Protein AF-A0A813E3V4-F1 (afdb_monomer)

Sequence (200 aa):
MTPGNNEEATCAEGSSSSPGDTTELVSVWEEVRRLAAASSGDAADAANAAVSRLSDKDLQEIRTLRCPPAVVRRTLEATWLVLNAGKGASVAQAPPTWLRVQKMLLDTNLVGRMRDFDASALKAEPVLAAYIVSEYFSAGEKYQRSPARSSTSYQRLLISRPSSSSTGGSPVGAAAMVRTESISSTGGSLVGAATTLRTL

Mean predicted aligned error: 16.97 Å

Foldseek 3Di:
DDDDDDDDDDPDPPPPPPPPPPPPPPDPVVVLVVCCVVCVPVNLVVVLVVLVPDDLVNLVVQLPDPPDDPLVQLVLQLLVLQLCQPVPSLVDLDGDDVVVSSVLSVDPCNSVSVNPRDVVSVVVRVVSVVSSCVPRVPDDDPPVPPVPPPPPPPPPDDDDDDDDDDDDDDDDDDDDDDDDDDDDDDDDDDDDDDDDDDDD

Organism: Polarella glacialis (NCBI:txid89957)

pLDDT: mean 73.94, std 18.49, range [38.69, 96.44]

Structure (mmCIF, N/CA/C/O backbone):
data_AF-A0A813E3V4-F1
#
_entry.id   AF-A0A813E3V4-F1
#
loop_
_atom_site.group_PDB
_atom_site.id
_atom_site.type_symbol
_atom_site.label_atom_id
_atom_site.label_alt_id
_atom_site.label_comp_id
_atom_site.label_asym_id
_atom_site.label_entity_id
_atom_site.label_seq_id
_atom_site.pdbx_PDB_ins_code
_atom_site.Cartn_x
_atom_site.Cartn_y
_atom_site.Cartn_z
_atom_site.occupancy
_atom_site.B_iso_or_equiv
_atom_site.auth_seq_id
_atom_site.auth_comp_id
_atom_site.auth_asym_id
_atom_site.auth_atom_id
_atom_site.pdbx_PDB_model_num
ATOM 1 N N . MET A 1 1 ? 22.757 -81.494 -14.386 1.00 38.69 1 MET A N 1
ATOM 2 C CA . MET A 1 1 ? 23.804 -81.432 -13.350 1.00 38.69 1 MET A CA 1
ATOM 3 C C . MET A 1 1 ? 23.734 -80.052 -12.716 1.00 38.69 1 MET A C 1
ATOM 5 O O . MET A 1 1 ? 23.885 -79.074 -13.427 1.00 38.69 1 MET A O 1
ATOM 9 N N . THR A 1 2 ? 23.309 -80.058 -11.449 1.00 52.47 2 THR A N 1
ATOM 10 C CA . THR A 1 2 ? 23.477 -79.111 -10.318 1.00 52.47 2 THR A CA 1
ATOM 11 C C . THR A 1 2 ? 24.386 -77.870 -10.496 1.00 52.47 2 THR A C 1
ATOM 13 O O . THR A 1 2 ? 25.344 -77.951 -11.255 1.00 52.47 2 THR A O 1
ATOM 16 N N . PRO A 1 3 ? 24.328 -76.872 -9.586 1.00 65.69 3 PRO A N 1
ATOM 17 C CA . PRO A 1 3 ? 23.231 -75.946 -9.251 1.00 65.69 3 PRO A CA 1
ATOM 18 C C . PRO A 1 3 ? 23.793 -74.506 -9.001 1.00 65.69 3 PRO A C 1
ATOM 20 O O . PRO A 1 3 ? 24.976 -74.263 -9.201 1.00 65.69 3 PRO A O 1
ATOM 23 N N . GLY A 1 4 ? 22.983 -73.585 -8.464 1.00 49.97 4 GLY A N 1
ATOM 24 C CA . GLY A 1 4 ? 23.475 -72.584 -7.499 1.00 49.97 4 GLY A CA 1
ATOM 25 C C . GLY A 1 4 ? 23.821 -71.183 -8.017 1.00 49.97 4 GLY A C 1
ATOM 26 O O . GLY A 1 4 ? 24.709 -71.019 -8.847 1.00 49.97 4 GLY A O 1
ATOM 27 N N . ASN A 1 5 ? 23.106 -70.185 -7.482 1.00 54.41 5 ASN A N 1
ATOM 28 C CA . ASN A 1 5 ? 23.621 -68.958 -6.842 1.00 54.41 5 ASN A CA 1
ATOM 29 C C . ASN A 1 5 ? 22.409 -68.036 -6.565 1.00 54.41 5 ASN A C 1
ATOM 31 O O . ASN A 1 5 ? 21.787 -67.543 -7.501 1.00 54.41 5 ASN A O 1
ATOM 35 N N . ASN A 1 6 ? 21.860 -68.062 -5.344 1.00 57.22 6 ASN A N 1
ATOM 36 C CA . ASN A 1 6 ? 22.184 -67.184 -4.198 1.00 57.22 6 ASN A CA 1
ATOM 37 C C . ASN A 1 6 ? 21.728 -65.741 -4.498 1.00 57.22 6 ASN A C 1
ATOM 39 O O . ASN A 1 6 ? 22.348 -65.052 -5.296 1.00 57.22 6 ASN A O 1
ATOM 43 N N . GLU A 1 7 ? 20.520 -65.334 -4.100 1.00 63.22 7 GLU A N 1
ATOM 44 C CA . GLU A 1 7 ? 20.178 -64.833 -2.753 1.00 63.22 7 GLU A CA 1
ATOM 45 C C . GLU A 1 7 ? 21.050 -63.647 -2.315 1.00 63.22 7 GLU A C 1
ATOM 47 O O . GLU A 1 7 ? 22.002 -63.816 -1.564 1.00 63.22 7 GLU A O 1
ATOM 52 N N . GLU A 1 8 ? 20.672 -62.433 -2.725 1.00 58.28 8 GLU A N 1
ATOM 53 C CA . GLU A 1 8 ? 20.919 -61.238 -1.911 1.00 58.28 8 GLU A CA 1
ATOM 54 C C . GLU A 1 8 ? 19.746 -60.261 -2.074 1.00 58.28 8 GLU A C 1
ATOM 56 O O . GLU A 1 8 ? 19.707 -59.391 -2.941 1.00 58.28 8 GLU A O 1
ATOM 61 N N . ALA A 1 9 ? 18.714 -60.484 -1.260 1.00 52.00 9 ALA A N 1
ATOM 62 C CA . ALA A 1 9 ? 17.635 -59.534 -1.053 1.00 52.00 9 ALA A CA 1
ATOM 63 C C . ALA A 1 9 ? 18.121 -58.486 -0.045 1.00 52.00 9 ALA A C 1
ATOM 65 O O . ALA A 1 9 ? 18.096 -58.711 1.164 1.00 52.00 9 ALA A O 1
ATOM 66 N N . THR A 1 10 ? 18.580 -57.335 -0.534 1.00 58.09 10 THR A N 1
ATOM 67 C CA . THR A 1 10 ? 18.785 -56.162 0.316 1.00 58.09 10 THR A CA 1
ATOM 68 C C . THR A 1 10 ? 17.415 -55.628 0.724 1.00 58.09 10 THR A C 1
ATOM 70 O O . THR A 1 10 ? 16.677 -55.065 -0.085 1.00 58.09 10 THR A O 1
ATOM 73 N N . CYS A 1 11 ? 17.068 -55.825 1.992 1.00 44.56 11 CYS A N 1
ATOM 74 C CA . CYS A 1 11 ? 15.969 -55.142 2.655 1.00 44.56 11 CYS A CA 1
ATOM 75 C C . CYS A 1 11 ? 16.228 -53.631 2.600 1.00 44.56 11 CYS A C 1
ATOM 77 O O . CYS A 1 11 ? 17.010 -53.103 3.387 1.00 44.56 11 CYS A O 1
ATOM 79 N N . ALA A 1 12 ? 15.590 -52.933 1.663 1.00 57.75 12 ALA A N 1
ATOM 80 C CA . ALA A 1 12 ? 15.476 -51.488 1.740 1.00 57.75 12 ALA A CA 1
ATOM 81 C C . ALA A 1 12 ? 14.588 -51.164 2.948 1.00 57.75 12 ALA A C 1
ATOM 83 O O . ALA A 1 12 ? 13.389 -51.453 2.945 1.00 57.75 12 ALA A O 1
ATOM 84 N N . GLU A 1 13 ? 15.201 -50.612 3.995 1.00 50.12 13 GLU A N 1
ATOM 85 C CA . GLU A 1 13 ? 14.517 -49.966 5.109 1.00 50.12 13 GLU A CA 1
ATOM 86 C C . GLU A 1 13 ? 13.545 -48.922 4.552 1.00 50.12 13 GLU A C 1
ATOM 88 O O . GLU A 1 13 ? 13.917 -47.822 4.142 1.00 50.12 13 GLU A O 1
ATOM 93 N N . GLY A 1 14 ? 12.266 -49.288 4.525 1.00 49.16 14 GLY A N 1
ATOM 94 C CA . GLY A 1 14 ? 11.184 -48.331 4.445 1.00 49.16 14 GLY A CA 1
ATOM 95 C C . GLY A 1 14 ? 11.204 -47.514 5.725 1.00 49.16 14 GLY A C 1
ATOM 96 O O . GLY A 1 14 ? 10.637 -47.933 6.734 1.00 49.16 14 GLY A O 1
ATOM 97 N N . SER A 1 15 ? 11.866 -46.359 5.679 1.00 52.41 15 SER A N 1
ATOM 98 C CA . SER A 1 15 ? 11.665 -45.275 6.634 1.00 52.41 15 SER A CA 1
ATOM 99 C C . SER A 1 15 ? 10.182 -44.934 6.639 1.00 52.41 15 SER A C 1
ATOM 101 O O . SER A 1 15 ? 9.689 -44.179 5.804 1.00 52.41 15 SER A O 1
ATOM 103 N N . SER A 1 16 ? 9.465 -45.560 7.566 1.00 49.28 16 SER A N 1
ATOM 104 C CA . SER A 1 16 ? 8.100 -45.235 7.937 1.00 49.28 16 SER A CA 1
ATOM 105 C C . SER A 1 16 ? 8.139 -43.858 8.590 1.00 49.28 16 SER A C 1
ATOM 107 O O . SER A 1 16 ? 8.278 -43.716 9.806 1.00 49.28 16 SER A O 1
ATOM 109 N N . SER A 1 17 ? 8.113 -42.821 7.756 1.00 57.12 17 SER A N 1
ATOM 110 C CA . SER A 1 17 ? 7.820 -41.456 8.162 1.00 57.12 17 SER A CA 1
ATOM 111 C C . SER A 1 17 ? 6.381 -41.440 8.658 1.00 57.12 17 SER A C 1
ATOM 113 O O . SER A 1 17 ? 5.428 -41.256 7.907 1.00 57.12 17 SER A O 1
ATOM 115 N N . SER A 1 18 ? 6.246 -41.706 9.955 1.00 49.41 18 SER A N 1
ATOM 116 C CA . SER A 1 18 ? 5.027 -41.490 10.717 1.00 49.41 18 SER A CA 1
ATOM 117 C C . SER A 1 18 ? 4.513 -40.082 10.392 1.00 49.41 18 SER A C 1
ATOM 119 O O . SER A 1 18 ? 5.261 -39.123 10.619 1.00 49.41 18 SER A O 1
ATOM 121 N N . PRO A 1 19 ? 3.300 -39.920 9.831 1.00 58.44 19 PRO A N 1
ATOM 122 C CA . PRO A 1 19 ? 2.693 -38.615 9.632 1.00 58.44 19 PRO A CA 1
ATOM 123 C C . PRO A 1 19 ? 2.289 -38.096 11.011 1.00 58.44 19 PRO A C 1
ATOM 125 O O . PRO A 1 19 ? 1.142 -38.193 11.439 1.00 58.44 19 PRO A O 1
ATOM 128 N N . GLY A 1 20 ? 3.281 -37.605 11.753 1.00 51.69 20 GLY A N 1
ATOM 129 C CA . GLY A 1 20 ? 3.044 -36.710 12.861 1.00 51.69 20 GLY A CA 1
ATOM 130 C C . GLY A 1 20 ? 2.307 -35.521 12.277 1.00 51.69 20 GLY A C 1
ATOM 131 O O . GLY A 1 20 ? 2.857 -34.798 11.452 1.00 51.69 20 GLY A O 1
ATOM 132 N N . ASP A 1 21 ? 1.053 -35.369 12.681 1.00 49.78 21 ASP A N 1
ATOM 133 C CA . ASP A 1 21 ? 0.182 -34.233 12.401 1.00 49.78 21 ASP A CA 1
ATOM 134 C C . ASP A 1 21 ? 0.720 -32.999 13.153 1.00 49.78 21 ASP A C 1
ATOM 136 O O . ASP A 1 21 ? 0.071 -32.387 13.998 1.00 49.78 21 ASP A O 1
ATOM 140 N N . THR A 1 22 ? 1.995 -32.670 12.933 1.00 50.38 22 THR A N 1
ATOM 141 C CA . THR A 1 22 ? 2.502 -31.332 13.159 1.00 50.38 22 THR A CA 1
ATOM 142 C C . THR A 1 22 ? 1.820 -30.504 12.100 1.00 50.38 22 THR A C 1
ATOM 144 O O . THR A 1 22 ? 2.254 -30.474 10.950 1.00 50.38 22 THR A O 1
ATOM 147 N N . THR A 1 23 ? 0.729 -29.852 12.490 1.00 55.25 23 THR A N 1
ATOM 148 C CA . THR A 1 23 ? 0.257 -28.649 11.823 1.00 55.25 23 THR A CA 1
ATOM 149 C C . THR A 1 23 ? 1.436 -27.686 11.818 1.00 55.25 23 THR A C 1
ATOM 151 O O . THR A 1 23 ? 1.623 -26.917 12.766 1.00 55.25 23 THR A O 1
ATOM 154 N N . GLU A 1 24 ? 2.303 -27.803 10.810 1.00 66.19 24 GLU A N 1
ATOM 155 C CA . GLU A 1 24 ? 3.322 -26.816 10.527 1.00 66.19 24 GLU A CA 1
ATOM 156 C C . GLU A 1 24 ? 2.556 -25.511 10.465 1.00 66.19 24 GLU A C 1
ATOM 158 O O . GLU A 1 24 ? 1.638 -25.335 9.659 1.00 66.19 24 GLU A O 1
ATOM 163 N N . LEU A 1 25 ? 2.857 -24.629 11.412 1.00 61.88 25 LEU A N 1
ATOM 164 C CA . LEU A 1 25 ? 2.341 -23.278 11.410 1.00 61.88 25 LEU A CA 1
ATOM 165 C C . LEU A 1 25 ? 3.038 -22.575 10.252 1.00 61.88 25 LEU A C 1
ATOM 167 O O . LEU A 1 25 ? 3.983 -21.814 10.446 1.00 61.88 25 LEU A O 1
ATOM 171 N N . VAL A 1 26 ? 2.596 -22.892 9.036 1.00 53.69 26 VAL A N 1
ATOM 172 C CA . VAL A 1 26 ? 3.051 -22.255 7.819 1.00 53.69 26 VAL A CA 1
ATOM 173 C C . VAL A 1 26 ? 2.653 -20.801 7.969 1.00 53.69 26 VAL A C 1
ATOM 175 O O . VAL A 1 26 ? 1.472 -20.442 8.003 1.00 53.69 26 VAL A O 1
ATOM 178 N N . SER A 1 27 ? 3.661 -19.951 8.124 1.00 71.25 27 SER A N 1
ATOM 179 C CA . SER A 1 27 ? 3.452 -18.519 8.108 1.00 71.25 27 SER A CA 1
ATOM 180 C C . SER A 1 27 ? 2.841 -18.180 6.755 1.00 71.25 27 SER A C 1
ATOM 182 O O . SER A 1 27 ? 3.480 -18.357 5.720 1.00 71.25 27 SER A O 1
ATOM 184 N N . VAL A 1 28 ? 1.602 -17.679 6.757 1.00 72.12 28 VAL A N 1
ATOM 185 C CA . VAL A 1 28 ? 0.879 -17.252 5.544 1.00 72.12 28 VAL A CA 1
ATOM 186 C C . VAL A 1 28 ? 1.771 -16.378 4.651 1.00 72.12 28 VAL A C 1
ATOM 188 O O . VAL A 1 28 ? 1.696 -16.441 3.431 1.00 72.12 28 VAL A O 1
ATOM 191 N N . TRP A 1 29 ? 2.674 -15.603 5.254 1.00 66.50 29 TRP A N 1
ATOM 192 C CA . TRP A 1 29 ? 3.632 -14.758 4.548 1.00 66.50 29 TRP A CA 1
ATOM 193 C C . TRP A 1 29 ? 4.762 -15.508 3.843 1.00 66.50 29 TRP A C 1
ATOM 195 O O . TRP A 1 29 ? 5.191 -15.072 2.776 1.00 66.50 29 TRP A O 1
ATOM 205 N N . GLU A 1 30 ? 5.261 -16.605 4.409 1.00 74.50 30 GLU A N 1
ATOM 206 C CA . GLU A 1 30 ? 6.248 -17.452 3.730 1.00 74.50 30 GLU A CA 1
ATOM 207 C C . GLU A 1 30 ? 5.615 -18.172 2.555 1.00 74.50 30 GLU A C 1
ATOM 209 O O . GLU A 1 30 ? 6.206 -18.207 1.479 1.00 74.50 30 GLU A O 1
ATOM 214 N N . GLU A 1 31 ? 4.381 -18.637 2.727 1.00 72.50 31 GLU A N 1
ATOM 215 C CA . GLU A 1 31 ? 3.628 -19.266 1.654 1.00 72.50 31 GLU A CA 1
ATOM 216 C C . GLU A 1 31 ? 3.334 -18.278 0.521 1.00 72.50 31 GLU A C 1
ATOM 218 O O . GLU A 1 31 ? 3.620 -18.562 -0.637 1.00 72.50 31 GLU A O 1
ATOM 223 N N . VAL A 1 32 ? 2.879 -17.062 0.837 1.00 71.69 32 VAL A N 1
ATOM 224 C CA . VAL A 1 32 ? 2.685 -16.001 -0.167 1.00 71.69 32 VAL A CA 1
ATOM 225 C C . VAL A 1 32 ? 3.998 -15.656 -0.875 1.00 71.69 32 VAL A C 1
ATOM 227 O O . VAL A 1 32 ? 4.010 -15.500 -2.095 1.00 71.69 32 VAL A O 1
ATOM 230 N N . ARG A 1 33 ? 5.121 -15.572 -0.148 1.00 71.44 33 ARG A N 1
ATOM 231 C CA . ARG A 1 33 ? 6.441 -15.319 -0.750 1.00 71.44 33 ARG A CA 1
ATOM 232 C C . ARG A 1 33 ? 6.871 -16.467 -1.664 1.00 71.44 33 ARG A C 1
ATOM 234 O O . ARG A 1 33 ? 7.388 -16.211 -2.749 1.00 71.44 33 ARG A O 1
ATOM 241 N N . ARG A 1 34 ? 6.652 -17.713 -1.244 1.00 78.88 34 ARG A N 1
ATOM 242 C CA . ARG A 1 34 ? 6.957 -18.925 -2.012 1.00 78.88 34 ARG A CA 1
ATOM 243 C C . ARG A 1 34 ? 6.131 -18.981 -3.294 1.00 78.88 34 ARG A C 1
ATOM 245 O O . ARG A 1 34 ? 6.691 -19.203 -4.364 1.00 78.88 34 ARG A O 1
ATOM 252 N N . LEU A 1 35 ? 4.830 -18.703 -3.199 1.00 73.25 35 LEU A N 1
ATOM 253 C CA . LEU A 1 35 ? 3.930 -18.612 -4.347 1.00 73.25 35 LEU A CA 1
ATOM 254 C C . LEU A 1 35 ? 4.358 -17.490 -5.299 1.00 73.25 35 LEU A C 1
ATOM 256 O O . LEU A 1 35 ? 4.428 -17.714 -6.503 1.00 73.25 35 LEU A O 1
ATOM 260 N N . ALA A 1 36 ? 4.724 -16.317 -4.782 1.00 70.25 36 ALA A N 1
ATOM 261 C CA . ALA A 1 36 ? 5.213 -15.213 -5.606 1.00 70.25 36 ALA A CA 1
ATOM 262 C C . ALA A 1 36 ? 6.532 -15.551 -6.328 1.00 70.25 36 ALA A C 1
ATOM 264 O O . ALA A 1 36 ? 6.692 -15.221 -7.501 1.00 70.25 36 ALA A O 1
ATOM 265 N N . ALA A 1 37 ? 7.460 -16.241 -5.655 1.00 76.62 37 ALA A N 1
ATOM 266 C CA . ALA A 1 37 ? 8.734 -16.658 -6.241 1.00 76.62 37 ALA A CA 1
ATOM 267 C C . ALA A 1 37 ? 8.560 -17.729 -7.331 1.00 76.62 37 ALA A C 1
ATOM 269 O O . ALA A 1 37 ? 9.244 -17.674 -8.349 1.00 76.62 37 ALA A O 1
ATOM 270 N N . ALA A 1 38 ? 7.629 -18.669 -7.142 1.00 75.50 38 ALA A N 1
ATOM 271 C CA . ALA A 1 38 ? 7.338 -19.728 -8.109 1.00 75.50 38 ALA A CA 1
ATOM 272 C C . ALA A 1 38 ? 6.559 -19.239 -9.344 1.00 75.50 38 ALA A C 1
ATOM 274 O O . ALA A 1 38 ? 6.595 -19.887 -10.385 1.00 75.50 38 ALA A O 1
ATOM 275 N N . SER A 1 39 ? 5.873 -18.098 -9.237 1.00 63.31 39 SER A N 1
ATOM 276 C CA . SER A 1 39 ? 4.871 -17.650 -10.213 1.00 63.31 39 SER A CA 1
ATOM 277 C C . SER A 1 39 ? 5.259 -16.320 -10.858 1.00 63.31 39 SER A C 1
ATOM 279 O O . SER A 1 39 ? 4.436 -15.418 -10.964 1.00 63.31 39 SER A O 1
ATOM 281 N N . SER A 1 40 ? 6.524 -16.150 -11.253 1.00 64.69 40 SER A N 1
ATOM 282 C CA . SER A 1 40 ? 7.089 -14.838 -11.618 1.00 64.69 40 SER A CA 1
ATOM 283 C C . SER A 1 40 ? 6.357 -14.097 -12.758 1.00 64.69 40 SER A C 1
ATOM 285 O O . SER A 1 40 ? 6.562 -12.896 -12.908 1.00 64.69 40 SER A O 1
ATOM 287 N N . GLY A 1 41 ? 5.498 -14.780 -13.528 1.00 67.31 41 GLY A N 1
ATOM 288 C CA . GLY A 1 41 ? 4.517 -14.170 -14.439 1.00 67.31 41 GLY A CA 1
ATOM 289 C C . GLY A 1 41 ? 3.112 -14.035 -13.832 1.00 67.31 41 GLY A C 1
ATOM 290 O O . GLY A 1 41 ? 2.552 -12.943 -13.817 1.00 67.31 41 GLY A O 1
ATOM 291 N N . ASP A 1 42 ? 2.569 -15.108 -13.250 1.00 77.19 42 ASP A N 1
ATOM 292 C CA . ASP A 1 42 ? 1.165 -15.153 -12.805 1.00 77.19 42 ASP A CA 1
ATOM 293 C C . ASP A 1 42 ? 0.879 -14.350 -11.526 1.00 77.19 42 ASP A C 1
ATOM 295 O O . ASP A 1 42 ? -0.265 -13.978 -11.265 1.00 77.19 42 ASP A O 1
ATOM 299 N N . ALA A 1 43 ? 1.888 -14.065 -10.697 1.00 78.69 43 ALA A N 1
ATOM 300 C CA . ALA A 1 43 ? 1.683 -13.376 -9.422 1.00 78.69 43 ALA A CA 1
ATOM 301 C C . ALA A 1 43 ? 1.189 -11.931 -9.608 1.00 78.69 43 ALA A C 1
ATOM 303 O O . ALA A 1 43 ? 0.328 -11.468 -8.854 1.00 78.69 43 ALA A O 1
ATOM 304 N N . ALA A 1 44 ? 1.710 -11.225 -10.617 1.00 81.00 44 ALA A N 1
ATOM 305 C CA . ALA A 1 44 ? 1.283 -9.865 -10.934 1.00 81.00 44 ALA A CA 1
ATOM 306 C C . ALA A 1 44 ? -0.156 -9.849 -11.470 1.00 81.00 44 ALA A C 1
ATOM 308 O O . ALA A 1 44 ? -0.973 -9.039 -11.028 1.00 81.00 44 ALA A O 1
ATOM 309 N N . ASP A 1 45 ? -0.495 -10.794 -12.347 1.00 84.56 45 ASP A N 1
ATOM 310 C CA . ASP A 1 45 ? -1.843 -10.928 -12.901 1.00 84.56 45 ASP A CA 1
ATOM 311 C C . ASP A 1 45 ? -2.862 -11.337 -11.832 1.00 84.56 45 ASP A C 1
ATOM 313 O O . ASP A 1 45 ? -3.952 -10.766 -11.758 1.00 84.56 45 ASP A O 1
ATOM 317 N N . ALA A 1 46 ? -2.494 -12.248 -10.928 1.00 85.25 46 ALA A N 1
ATOM 318 C CA . ALA A 1 46 ? -3.322 -12.632 -9.790 1.00 85.25 46 ALA A CA 1
ATOM 319 C C . ALA A 1 46 ? -3.557 -11.459 -8.826 1.00 85.25 46 ALA A C 1
ATOM 321 O O . ALA A 1 46 ? -4.683 -11.261 -8.355 1.00 85.25 46 ALA A O 1
ATOM 322 N N . ALA A 1 47 ? -2.526 -10.650 -8.556 1.00 85.00 47 ALA A N 1
ATOM 323 C CA . ALA A 1 47 ? -2.657 -9.437 -7.755 1.00 85.00 47 ALA A CA 1
ATOM 324 C C . ALA A 1 47 ? -3.576 -8.413 -8.442 1.00 85.00 47 ALA A C 1
ATOM 326 O O . ALA A 1 47 ? -4.496 -7.896 -7.808 1.00 85.00 47 ALA A O 1
ATOM 327 N N . ASN A 1 48 ? -3.407 -8.189 -9.747 1.00 87.06 48 ASN A N 1
ATOM 328 C CA . ASN A 1 48 ? -4.270 -7.310 -10.538 1.00 87.06 48 ASN A CA 1
ATOM 329 C C . ASN A 1 48 ? -5.728 -7.786 -10.555 1.00 87.06 48 ASN A C 1
ATOM 331 O O . ASN A 1 48 ? -6.648 -6.976 -10.403 1.00 87.06 48 ASN A O 1
ATOM 335 N N . ALA A 1 49 ? -5.960 -9.094 -10.678 1.00 89.88 49 ALA A N 1
ATOM 336 C CA . ALA A 1 49 ? -7.289 -9.688 -10.598 1.00 89.88 49 ALA A CA 1
ATOM 337 C C . ALA A 1 49 ? -7.896 -9.546 -9.192 1.00 89.88 49 ALA A C 1
ATOM 339 O O . ALA A 1 49 ? -9.085 -9.264 -9.053 1.00 89.88 49 ALA A O 1
ATOM 340 N N . ALA A 1 50 ? -7.099 -9.700 -8.131 1.00 90.38 50 ALA A N 1
ATOM 341 C CA . ALA A 1 50 ? -7.543 -9.462 -6.759 1.00 90.38 50 ALA A CA 1
ATOM 342 C C . ALA A 1 50 ? -7.937 -7.997 -6.528 1.00 90.38 50 ALA A C 1
ATOM 344 O O . ALA A 1 50 ? -9.025 -7.745 -6.017 1.00 90.38 50 ALA A O 1
ATOM 345 N N . VAL A 1 51 ? -7.114 -7.047 -6.974 1.00 92.81 51 VAL A N 1
ATOM 346 C CA . VAL A 1 51 ? -7.404 -5.608 -6.882 1.00 92.81 51 VAL A CA 1
ATOM 347 C C . VAL A 1 51 ? -8.642 -5.239 -7.702 1.00 92.81 51 VAL A C 1
ATOM 349 O O . VAL A 1 51 ? -9.468 -4.461 -7.240 1.00 92.81 51 VAL A O 1
ATOM 352 N N . SER A 1 52 ? -8.833 -5.849 -8.875 1.00 92.12 52 SER A N 1
ATOM 353 C CA . SER A 1 52 ? -10.004 -5.600 -9.732 1.00 92.12 52 SER A CA 1
ATOM 354 C C . SER A 1 52 ? -11.321 -6.131 -9.155 1.00 92.12 52 SER A C 1
ATOM 356 O O . SER A 1 52 ? -12.387 -5.727 -9.609 1.00 92.12 52 SER A O 1
ATOM 358 N N . ARG A 1 53 ? -11.266 -7.032 -8.166 1.00 94.12 53 ARG A N 1
ATOM 359 C CA . ARG A 1 53 ? -12.451 -7.525 -7.445 1.00 94.12 53 ARG A CA 1
ATOM 360 C C . ARG A 1 53 ? -12.880 -6.609 -6.300 1.00 94.12 53 ARG A C 1
ATOM 362 O O . ARG A 1 53 ? -13.961 -6.821 -5.762 1.00 94.12 53 ARG A O 1
ATOM 369 N N . LEU A 1 54 ? -12.063 -5.623 -5.924 1.00 93.81 54 LEU A N 1
ATOM 370 C CA . LEU A 1 54 ? -12.430 -4.654 -4.897 1.00 93.81 54 LEU A CA 1
ATOM 371 C C . LEU A 1 54 ? -13.524 -3.736 -5.434 1.00 93.81 54 LEU A C 1
ATOM 373 O O . LEU A 1 54 ? -13.316 -3.010 -6.406 1.00 93.81 54 LEU A O 1
ATOM 377 N N . SER A 1 55 ? -14.683 -3.763 -4.787 1.00 94.12 55 SER A N 1
ATOM 378 C CA . SER A 1 55 ? -15.779 -2.855 -5.100 1.00 94.12 55 SER A CA 1
ATOM 379 C C . SER A 1 55 ? -15.705 -1.586 -4.250 1.00 94.12 55 SER A C 1
ATOM 381 O O . SER A 1 55 ? -15.172 -1.583 -3.136 1.00 94.12 55 SER A O 1
ATOM 383 N N . ASP A 1 56 ? -16.325 -0.505 -4.727 1.00 92.56 56 ASP A N 1
ATOM 384 C CA . ASP A 1 56 ? -16.472 0.727 -3.941 1.00 92.56 56 ASP A CA 1
ATOM 385 C C . ASP A 1 56 ? -17.184 0.472 -2.607 1.00 92.56 56 ASP A C 1
ATOM 387 O O . ASP A 1 56 ? -16.902 1.127 -1.603 1.00 92.56 56 ASP A O 1
ATOM 391 N N . LYS A 1 57 ? -18.090 -0.513 -2.572 1.00 95.19 57 LYS A N 1
ATOM 392 C CA . LYS A 1 57 ? -18.798 -0.917 -1.357 1.00 95.19 57 LYS A CA 1
ATOM 393 C C . LYS A 1 57 ? -17.835 -1.477 -0.306 1.00 95.19 57 LYS A C 1
ATOM 395 O O . LYS A 1 57 ? -17.953 -1.100 0.858 1.00 95.19 57 LYS A O 1
ATOM 400 N N . ASP A 1 58 ? -16.871 -2.301 -0.712 1.00 94.88 58 ASP A N 1
ATOM 401 C CA . ASP A 1 58 ? -15.875 -2.880 0.200 1.00 94.88 58 ASP A CA 1
ATOM 402 C C . ASP A 1 58 ? -14.986 -1.779 0.797 1.00 94.88 58 ASP A C 1
ATOM 404 O O . ASP A 1 58 ? -14.737 -1.735 2.004 1.00 94.88 58 ASP A O 1
ATOM 408 N N . LEU A 1 59 ? -14.565 -0.820 -0.037 1.00 94.69 59 LEU A N 1
ATOM 409 C CA . LEU A 1 59 ? -13.788 0.340 0.410 1.00 94.69 59 LEU A CA 1
ATOM 410 C C . LEU A 1 59 ? -14.588 1.224 1.381 1.00 94.69 59 LEU A C 1
ATOM 412 O O . LEU A 1 59 ? -14.038 1.716 2.374 1.00 94.69 59 LEU A O 1
ATOM 416 N N . GLN A 1 60 ? -15.891 1.399 1.139 1.00 94.44 60 GLN A N 1
ATOM 417 C CA . GLN A 1 60 ? -16.782 2.113 2.055 1.00 94.44 60 GLN A CA 1
ATOM 418 C C . GLN A 1 60 ? -16.930 1.389 3.394 1.00 94.44 60 GLN A C 1
ATOM 420 O O . GLN A 1 60 ? -16.846 2.040 4.436 1.00 94.44 60 GLN A O 1
ATOM 425 N N . GLU A 1 61 ? -17.095 0.066 3.396 1.00 95.56 61 GLU A N 1
ATOM 426 C CA . GLU A 1 61 ? -17.198 -0.723 4.626 1.00 95.56 61 GLU A CA 1
ATOM 427 C C . GLU A 1 61 ? -15.950 -0.543 5.498 1.00 95.56 61 GLU A C 1
ATOM 429 O O . GLU A 1 61 ? -16.052 -0.127 6.657 1.00 95.56 61 GLU A O 1
ATOM 434 N N . ILE A 1 62 ? -14.761 -0.711 4.915 1.00 94.88 62 ILE A N 1
ATOM 435 C CA . ILE A 1 62 ? -13.479 -0.524 5.610 1.00 94.88 62 ILE A CA 1
ATOM 436 C C . ILE A 1 62 ? -13.356 0.897 6.178 1.00 94.88 62 ILE A C 1
ATOM 438 O O . ILE A 1 62 ? -12.878 1.087 7.300 1.00 94.88 62 ILE A O 1
ATOM 442 N N . ARG A 1 63 ? -13.818 1.915 5.441 1.00 93.25 63 ARG A N 1
ATOM 443 C CA . ARG A 1 63 ? -13.778 3.318 5.882 1.00 93.25 63 ARG A CA 1
ATOM 444 C C . ARG A 1 63 ? -14.629 3.568 7.126 1.00 93.25 63 ARG A C 1
ATOM 446 O O . ARG A 1 63 ? -14.246 4.397 7.957 1.00 93.25 63 ARG A O 1
ATOM 453 N N . THR A 1 64 ? -15.766 2.884 7.252 1.00 95.38 64 THR A N 1
ATOM 454 C CA . THR A 1 64 ? -16.680 3.053 8.395 1.00 95.38 64 THR A CA 1
ATOM 455 C C . THR A 1 64 ? -16.138 2.464 9.698 1.00 95.38 64 THR A C 1
ATOM 457 O O . THR A 1 64 ? -16.631 2.799 10.779 1.00 95.38 64 THR A O 1
ATOM 460 N N . LEU A 1 65 ? -15.074 1.657 9.632 1.00 94.06 65 LEU A N 1
ATOM 461 C CA . LEU A 1 65 ? -14.413 1.116 10.811 1.00 94.06 65 LEU A CA 1
ATOM 462 C C . LEU A 1 65 ? -13.732 2.237 11.610 1.00 94.06 65 LEU A C 1
ATOM 464 O O . LEU A 1 65 ? -12.714 2.802 11.208 1.00 94.06 65 LEU A O 1
ATOM 468 N N . ARG A 1 66 ? -14.260 2.523 12.805 1.00 91.88 66 ARG A N 1
ATOM 469 C CA . ARG A 1 66 ? -13.602 3.427 13.768 1.00 91.88 66 ARG A CA 1
ATOM 470 C C . ARG A 1 66 ? -12.282 2.847 14.283 1.00 91.88 66 ARG A C 1
ATOM 472 O O . ARG A 1 66 ? -11.309 3.577 14.449 1.00 91.88 66 ARG A O 1
ATOM 479 N N . CYS A 1 67 ? -12.253 1.533 14.502 1.00 92.38 67 CYS A N 1
ATOM 480 C CA . CYS A 1 67 ? -11.107 0.793 15.024 1.00 92.38 67 CYS A CA 1
ATOM 481 C C . CYS A 1 67 ? -10.828 -0.432 14.138 1.00 92.38 67 CYS A C 1
ATOM 483 O O . CYS A 1 67 ? -11.199 -1.542 14.519 1.00 92.38 67 CYS A O 1
ATOM 485 N N . PRO A 1 68 ? -10.216 -0.257 12.951 1.00 93.62 68 PRO A N 1
ATOM 486 C CA . PRO A 1 68 ? -9.877 -1.388 12.092 1.00 93.62 68 PRO A CA 1
ATOM 487 C C . PRO A 1 68 ? -8.901 -2.344 12.802 1.00 93.62 68 PRO A C 1
ATOM 489 O O . PRO A 1 68 ? -8.031 -1.868 13.545 1.00 93.62 68 PRO A O 1
ATOM 492 N N . PRO A 1 69 ? -8.995 -3.666 12.554 1.00 94.00 69 PRO A N 1
ATOM 493 C CA . PRO A 1 69 ? -8.001 -4.628 13.017 1.00 94.00 69 PRO A CA 1
ATOM 494 C C . PRO A 1 69 ? -6.577 -4.199 12.642 1.00 94.00 69 PRO A C 1
ATOM 496 O O . PRO A 1 69 ? -6.351 -3.639 11.567 1.00 94.00 69 PRO A O 1
ATOM 499 N N . ALA A 1 70 ? -5.604 -4.476 13.515 1.00 88.56 70 ALA A N 1
ATOM 500 C CA . ALA A 1 70 ? -4.232 -3.981 13.363 1.00 88.56 70 ALA A CA 1
ATOM 501 C C . ALA A 1 70 ? -3.584 -4.388 12.028 1.00 88.56 70 ALA A C 1
ATOM 503 O O . ALA A 1 70 ? -2.882 -3.582 11.421 1.00 88.56 70 ALA A O 1
ATOM 504 N N . VAL A 1 71 ? -3.861 -5.608 11.557 1.00 91.06 71 VAL A N 1
ATOM 505 C CA . VAL A 1 71 ? -3.374 -6.111 10.264 1.00 91.06 71 VAL A CA 1
ATOM 506 C C . VAL A 1 71 ? -3.918 -5.258 9.118 1.00 91.06 71 VAL A C 1
ATO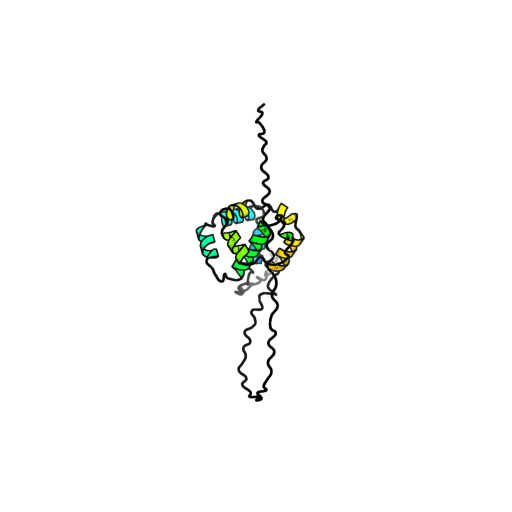M 508 O O . VAL A 1 71 ? -3.137 -4.730 8.338 1.00 91.06 71 VAL A O 1
ATOM 511 N N . VAL A 1 72 ? -5.236 -5.030 9.080 1.00 94.38 72 VAL A N 1
ATOM 512 C CA . VAL A 1 72 ? -5.892 -4.200 8.053 1.00 94.38 72 VAL A CA 1
ATOM 513 C C . VAL A 1 72 ? -5.330 -2.781 8.063 1.00 94.38 72 VAL A C 1
ATOM 515 O O . VAL A 1 72 ? -4.972 -2.247 7.016 1.00 94.38 72 VAL A O 1
ATOM 518 N N . ARG A 1 73 ? -5.197 -2.180 9.253 1.00 94.69 73 ARG A N 1
ATOM 519 C CA . ARG A 1 73 ? -4.624 -0.837 9.399 1.00 94.69 73 ARG A CA 1
ATOM 520 C C . ARG A 1 73 ? -3.215 -0.768 8.808 1.00 94.69 73 ARG A C 1
ATOM 522 O O . ARG A 1 73 ? -2.956 0.098 7.980 1.00 94.69 73 ARG A O 1
ATOM 529 N N . ARG A 1 74 ? -2.334 -1.695 9.189 1.00 93.25 74 ARG A N 1
ATOM 530 C CA . ARG A 1 74 ? -0.944 -1.731 8.715 1.00 93.25 74 ARG A CA 1
ATOM 531 C C . ARG A 1 74 ? -0.838 -1.953 7.212 1.00 93.25 74 ARG A C 1
ATOM 533 O O . ARG A 1 74 ? -0.062 -1.265 6.559 1.00 93.25 74 ARG A O 1
ATOM 540 N N . THR A 1 75 ? -1.643 -2.851 6.649 1.00 94.62 75 THR A N 1
ATOM 541 C CA . THR A 1 75 ? -1.679 -3.077 5.197 1.00 94.62 75 THR A CA 1
ATOM 542 C C . THR A 1 75 ? -2.078 -1.808 4.443 1.00 94.62 75 THR A C 1
ATOM 544 O O . THR A 1 75 ? -1.457 -1.463 3.438 1.00 94.62 75 THR A O 1
ATOM 547 N N . LEU A 1 76 ? -3.075 -1.071 4.937 1.00 96.25 76 LEU A N 1
ATOM 548 C CA . LEU A 1 76 ? -3.532 0.163 4.295 1.00 96.25 76 LEU A CA 1
ATOM 549 C C . LEU A 1 76 ? -2.545 1.324 4.457 1.00 96.25 76 LEU A C 1
ATOM 551 O O . LEU A 1 76 ? -2.384 2.116 3.531 1.00 96.25 76 LEU A O 1
ATOM 555 N N . GLU A 1 77 ? -1.860 1.420 5.596 1.00 95.19 77 GLU A N 1
ATOM 556 C CA . GLU A 1 77 ? -0.765 2.375 5.786 1.00 95.19 77 GLU A CA 1
ATOM 557 C C . GLU A 1 77 ? 0.399 2.094 4.824 1.00 95.19 77 GLU A C 1
ATOM 559 O O . GLU A 1 77 ? 0.870 3.011 4.151 1.00 95.19 77 GLU A O 1
ATOM 564 N N . ALA A 1 78 ? 0.815 0.829 4.692 1.00 95.00 78 ALA A N 1
ATOM 565 C CA . ALA A 1 78 ? 1.844 0.427 3.735 1.00 95.00 78 ALA A CA 1
ATOM 566 C C . ALA A 1 78 ? 1.420 0.739 2.292 1.00 95.00 78 ALA A C 1
ATOM 568 O O . ALA A 1 78 ? 2.191 1.317 1.530 1.00 95.00 78 ALA A O 1
ATOM 569 N N . THR A 1 79 ? 0.166 0.441 1.939 1.00 95.81 79 THR A N 1
ATOM 570 C CA . THR A 1 79 ? -0.401 0.778 0.624 1.00 95.81 79 THR A CA 1
ATOM 571 C C . THR A 1 79 ? -0.351 2.286 0.376 1.00 95.81 79 THR A C 1
ATOM 573 O O . THR A 1 79 ? 0.056 2.724 -0.697 1.00 95.81 79 THR A O 1
ATOM 576 N N . TRP A 1 80 ? -0.696 3.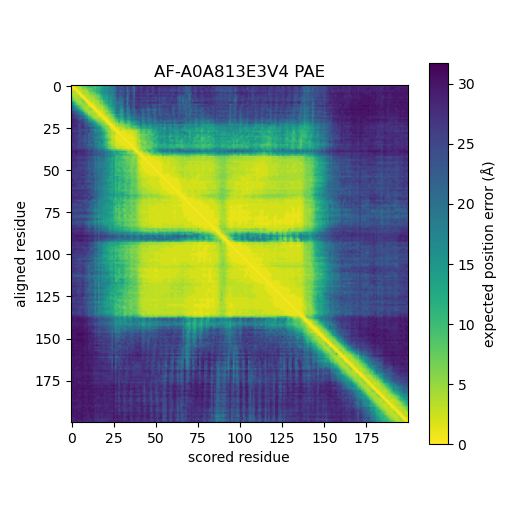099 1.380 1.00 96.06 80 TRP A N 1
ATOM 577 C CA . TRP A 1 80 ? -0.607 4.554 1.282 1.00 96.06 80 TRP A CA 1
ATOM 578 C C . TRP A 1 80 ? 0.823 5.022 1.005 1.00 96.06 80 TRP A C 1
ATOM 580 O O . TRP A 1 80 ? 1.019 5.869 0.137 1.00 96.06 80 TRP A O 1
ATOM 590 N N . LEU A 1 81 ? 1.818 4.469 1.703 1.00 95.06 81 LEU A N 1
ATOM 591 C CA . LEU A 1 81 ? 3.225 4.825 1.502 1.00 95.06 81 LEU A CA 1
ATOM 592 C C . LEU A 1 81 ? 3.699 4.471 0.088 1.00 95.06 81 LEU A C 1
ATOM 594 O O . LEU A 1 81 ? 4.301 5.311 -0.576 1.00 95.06 81 LEU A O 1
ATOM 598 N N . VAL A 1 82 ? 3.363 3.271 -0.395 1.00 94.94 82 VAL A N 1
ATOM 599 C CA . VAL A 1 82 ? 3.724 2.805 -1.743 1.00 94.94 82 VAL A CA 1
ATOM 600 C C . VAL A 1 82 ? 3.104 3.703 -2.817 1.00 94.94 82 VAL A C 1
ATOM 602 O O . VAL A 1 82 ? 3.826 4.262 -3.635 1.00 94.94 82 VAL A O 1
ATOM 605 N N . LEU A 1 83 ? 1.788 3.941 -2.775 1.00 95.31 83 LEU A N 1
ATOM 606 C CA . LEU A 1 83 ? 1.079 4.730 -3.798 1.00 95.31 83 LEU A CA 1
ATOM 607 C C . LEU A 1 83 ? 1.424 6.228 -3.810 1.00 95.31 83 LEU A C 1
ATOM 609 O O . LEU A 1 83 ? 1.020 6.952 -4.727 1.00 95.31 83 LEU A O 1
ATOM 613 N N . ASN A 1 84 ? 2.103 6.717 -2.773 1.00 94.12 84 ASN A N 1
ATOM 614 C CA . ASN A 1 84 ? 2.565 8.100 -2.676 1.00 94.12 84 ASN A CA 1
ATOM 615 C C . ASN A 1 84 ? 4.092 8.228 -2.798 1.00 94.12 84 ASN A C 1
ATOM 617 O O . ASN A 1 84 ? 4.620 9.329 -2.610 1.00 94.12 84 ASN A O 1
ATOM 621 N N . ALA A 1 85 ? 4.797 7.150 -3.163 1.00 93.00 85 ALA A N 1
ATOM 622 C CA . ALA A 1 85 ? 6.201 7.219 -3.552 1.00 93.00 85 ALA A CA 1
ATOM 623 C C . ALA A 1 85 ? 6.392 8.252 -4.682 1.00 93.00 85 ALA A C 1
ATOM 625 O O . ALA A 1 85 ? 5.546 8.390 -5.567 1.00 93.00 85 ALA A O 1
ATOM 626 N N . GLY A 1 86 ? 7.457 9.053 -4.606 1.00 87.44 86 GLY A N 1
ATOM 627 C CA . GLY A 1 86 ? 7.750 10.125 -5.568 1.00 87.44 86 GLY A CA 1
ATOM 628 C C . GLY A 1 86 ? 6.911 11.407 -5.433 1.00 87.44 86 GLY A C 1
ATOM 629 O O . GLY A 1 86 ? 7.255 12.422 -6.029 1.00 87.44 86 GLY A O 1
ATOM 630 N N . LYS A 1 87 ? 5.852 11.434 -4.608 1.00 88.62 87 LYS A N 1
ATOM 631 C CA . LYS A 1 87 ? 5.029 12.645 -4.368 1.00 88.62 87 LYS A CA 1
ATOM 632 C C . LYS A 1 87 ? 5.522 13.498 -3.192 1.00 88.62 87 LYS A C 1
ATOM 634 O O . LYS A 1 87 ? 4.732 14.175 -2.538 1.00 88.62 87 LYS A O 1
ATOM 639 N N . GLY A 1 88 ? 6.811 13.416 -2.859 1.00 75.00 88 GLY A N 1
ATOM 640 C CA . GLY A 1 88 ? 7.381 14.084 -1.682 1.00 75.00 88 GLY A CA 1
ATOM 641 C C . GLY A 1 88 ? 7.008 13.433 -0.343 1.00 75.00 88 GLY A C 1
ATOM 642 O O . GLY A 1 88 ? 7.301 13.986 0.715 1.00 75.00 88 GLY A O 1
ATOM 643 N N . ALA A 1 89 ? 6.410 12.234 -0.359 1.00 63.94 89 ALA A N 1
ATOM 644 C CA . ALA A 1 89 ? 6.158 11.444 0.850 1.00 63.94 89 ALA A CA 1
ATOM 645 C C . ALA A 1 89 ? 7.454 11.003 1.567 1.00 63.94 89 ALA A C 1
ATOM 647 O O . ALA A 1 89 ? 7.401 10.629 2.736 1.00 63.94 89 ALA A O 1
ATOM 648 N N . SER A 1 90 ? 8.607 11.118 0.892 1.00 57.03 90 SER A N 1
ATOM 649 C CA . SER A 1 90 ? 9.957 10.793 1.381 1.00 57.03 90 SER A CA 1
ATOM 650 C C . SER A 1 90 ? 10.330 11.489 2.705 1.00 57.03 90 SER A C 1
ATOM 652 O O . SER A 1 90 ? 11.136 10.980 3.478 1.00 57.03 90 SER A O 1
ATOM 654 N N . VAL A 1 91 ? 9.696 12.624 3.032 1.00 59.00 91 V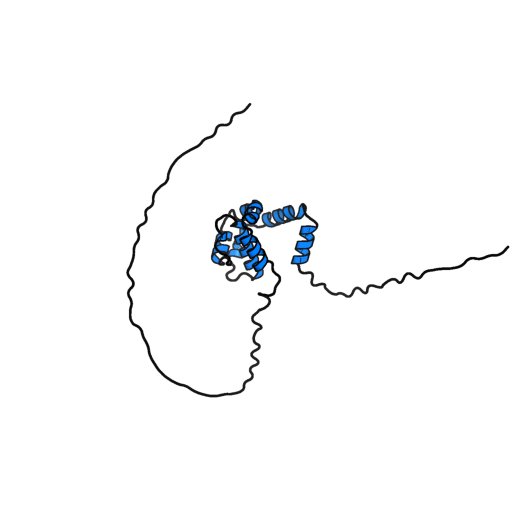AL A N 1
ATOM 655 C CA . VAL A 1 91 ? 10.062 13.436 4.209 1.00 59.00 91 VAL A CA 1
ATOM 656 C C . VAL A 1 91 ? 9.568 12.846 5.539 1.00 59.00 91 VAL A C 1
ATOM 658 O O . VAL A 1 91 ? 10.129 13.150 6.589 1.00 59.00 91 VAL A O 1
ATOM 661 N N . ALA A 1 92 ? 8.548 11.984 5.539 1.00 63.00 92 ALA A N 1
ATOM 662 C CA . ALA A 1 92 ? 8.013 11.418 6.775 1.00 63.00 92 ALA A CA 1
ATOM 663 C C . ALA A 1 92 ? 8.356 9.928 6.888 1.00 63.00 92 ALA A C 1
ATOM 665 O O . ALA A 1 92 ? 7.586 9.077 6.453 1.00 63.00 92 ALA A O 1
ATOM 666 N N . GLN A 1 93 ? 9.473 9.606 7.550 1.00 79.50 93 GLN A N 1
ATOM 667 C CA . GLN A 1 93 ? 9.803 8.252 8.039 1.00 79.50 93 GLN A CA 1
ATOM 668 C C . GLN A 1 93 ? 8.893 7.832 9.214 1.00 79.50 93 GLN A C 1
ATOM 670 O O . GLN A 1 93 ? 9.340 7.300 10.229 1.00 79.50 93 GLN A O 1
ATOM 675 N N . ALA A 1 94 ? 7.607 8.151 9.119 1.00 89.25 94 ALA A N 1
ATOM 676 C CA . ALA A 1 94 ? 6.616 7.911 10.147 1.00 89.25 94 ALA A CA 1
ATOM 677 C C . ALA A 1 94 ? 5.360 7.309 9.510 1.00 89.25 94 ALA A C 1
ATOM 679 O O . ALA A 1 94 ? 4.993 7.708 8.397 1.00 89.25 94 ALA A O 1
ATOM 680 N N . PRO A 1 95 ? 4.659 6.404 10.216 1.00 91.75 95 PRO A N 1
ATOM 681 C CA . PRO A 1 95 ? 3.424 5.834 9.706 1.00 91.75 95 PRO A CA 1
ATOM 682 C C . PRO A 1 95 ? 2.402 6.946 9.428 1.00 91.75 95 PRO A C 1
ATOM 684 O O . PRO A 1 95 ? 2.256 7.871 10.241 1.00 91.75 95 PRO A O 1
ATOM 687 N N . PRO A 1 96 ? 1.671 6.897 8.302 1.00 93.69 96 PRO A N 1
ATOM 688 C CA . PRO A 1 96 ? 0.630 7.872 8.033 1.00 93.69 96 PRO A CA 1
ATOM 689 C C . PRO A 1 96 ? -0.481 7.753 9.081 1.00 93.69 96 PRO A C 1
ATOM 691 O O . PRO A 1 96 ? -0.855 6.665 9.510 1.00 93.69 96 PRO A O 1
ATOM 694 N N . THR A 1 97 ? -1.057 8.887 9.480 1.00 93.62 97 THR A N 1
ATOM 695 C CA . THR A 1 97 ? -2.198 8.864 10.401 1.00 93.62 97 THR A CA 1
ATOM 696 C C . THR A 1 97 ? -3.394 8.163 9.755 1.00 93.62 97 THR A C 1
ATOM 698 O O . THR A 1 97 ? -3.628 8.300 8.551 1.00 93.62 97 THR A O 1
ATOM 701 N N . TRP A 1 98 ? -4.214 7.475 10.558 1.00 93.75 98 TRP A N 1
ATOM 702 C CA . TRP A 1 98 ? -5.412 6.788 10.055 1.00 93.75 98 TRP A CA 1
ATOM 703 C C . TRP A 1 98 ? -6.331 7.716 9.247 1.00 93.75 98 TRP A C 1
ATOM 705 O O . TRP A 1 98 ? -6.862 7.316 8.218 1.00 93.75 98 TRP A O 1
ATOM 715 N N . LEU A 1 99 ? -6.440 8.992 9.632 1.00 94.56 99 LEU A N 1
ATOM 716 C CA . LEU A 1 99 ? -7.219 9.983 8.888 1.00 94.56 99 LEU A CA 1
ATOM 717 C C . LEU A 1 99 ? -6.694 10.203 7.455 1.00 94.56 99 LEU A C 1
ATOM 719 O O . LEU A 1 99 ? -7.489 10.395 6.536 1.00 94.56 99 LEU A O 1
ATOM 723 N N . ARG A 1 100 ? -5.371 10.174 7.235 1.00 94.94 100 ARG A N 1
ATOM 724 C CA . ARG A 1 100 ? -4.784 10.260 5.883 1.00 94.94 100 ARG A CA 1
ATOM 725 C C . ARG A 1 100 ? -5.096 9.013 5.064 1.00 94.94 100 ARG A C 1
ATOM 727 O O . ARG A 1 100 ? -5.446 9.135 3.893 1.00 94.94 100 ARG A O 1
ATOM 734 N N . VAL A 1 101 ? -5.029 7.843 5.693 1.00 95.94 101 VAL A N 1
ATOM 735 C CA . VAL A 1 101 ? -5.401 6.571 5.065 1.00 95.94 101 VAL A CA 1
ATOM 736 C C . VAL A 1 101 ? -6.888 6.567 4.691 1.00 95.94 101 VAL A C 1
ATOM 738 O O . VAL A 1 101 ? -7.229 6.258 3.555 1.00 95.94 101 VAL A O 1
ATOM 741 N N . GLN A 1 102 ? -7.781 7.026 5.573 1.00 95.56 102 GLN A N 1
ATOM 742 C CA . GLN A 1 102 ? -9.213 7.157 5.271 1.00 95.56 102 GLN A CA 1
ATOM 743 C C . GLN A 1 102 ? -9.496 8.133 4.124 1.00 95.56 102 GLN A C 1
ATOM 745 O O . GLN A 1 102 ? -10.378 7.874 3.311 1.00 95.56 102 GLN A O 1
ATOM 750 N N . LYS A 1 103 ? -8.750 9.242 4.028 1.00 96.06 103 LYS A N 1
ATOM 751 C CA . LYS A 1 103 ? -8.850 10.159 2.881 1.00 96.06 103 LYS A CA 1
ATOM 752 C C . LYS A 1 103 ? -8.414 9.498 1.575 1.00 96.06 103 LYS A C 1
ATOM 754 O O . LYS A 1 103 ? -9.009 9.776 0.545 1.00 96.06 103 LYS A O 1
ATOM 759 N N . MET A 1 104 ? -7.415 8.618 1.608 1.00 96.00 104 MET A N 1
ATOM 760 C CA . MET A 1 104 ? -7.037 7.828 0.435 1.00 96.00 104 MET A CA 1
ATOM 761 C C . MET A 1 104 ? -8.134 6.833 0.039 1.00 96.00 104 MET A C 1
ATOM 763 O O . MET A 1 104 ? -8.384 6.678 -1.147 1.00 96.00 104 MET A O 1
ATOM 767 N N . LEU A 1 105 ? -8.819 6.206 1.000 1.00 96.44 105 LEU A N 1
ATOM 768 C CA . LEU A 1 105 ? -9.952 5.307 0.725 1.00 96.44 105 LEU A CA 1
ATOM 769 C C . LEU A 1 105 ? -11.174 6.018 0.119 1.00 96.44 105 LEU A C 1
ATOM 771 O O . LEU A 1 105 ? -12.060 5.361 -0.412 1.00 96.44 105 LEU A O 1
ATOM 775 N N . LEU A 1 106 ? -11.241 7.348 0.222 1.00 95.31 106 LEU A N 1
ATOM 776 C CA . LEU A 1 106 ? -12.273 8.169 -0.416 1.00 95.31 106 LEU A CA 1
ATOM 777 C C . LEU A 1 106 ? -11.977 8.486 -1.885 1.00 95.31 106 LEU A C 1
ATOM 779 O O . LEU A 1 106 ? -12.838 9.039 -2.564 1.00 95.31 106 LEU A O 1
ATOM 783 N N . ASP A 1 107 ? -10.770 8.194 -2.359 1.00 95.62 107 ASP A N 1
ATOM 784 C CA . ASP A 1 107 ? -10.389 8.451 -3.739 1.00 95.62 107 ASP A CA 1
ATOM 785 C C . ASP A 1 107 ? -11.029 7.414 -4.667 1.00 95.62 107 ASP A C 1
ATOM 787 O O . ASP A 1 107 ? -10.707 6.227 -4.603 1.00 95.62 107 ASP A O 1
ATOM 791 N N . THR A 1 108 ? -11.894 7.875 -5.570 1.00 95.06 108 THR A N 1
ATOM 792 C CA . THR A 1 108 ? -12.556 7.035 -6.580 1.00 95.06 108 THR A CA 1
ATOM 793 C C . THR A 1 108 ? -11.564 6.390 -7.545 1.00 95.06 108 THR A C 1
ATOM 795 O O . THR A 1 108 ? -11.869 5.376 -8.159 1.00 95.06 108 THR A O 1
ATOM 798 N N . ASN A 1 109 ? -10.359 6.952 -7.674 1.00 95.62 109 ASN A N 1
ATOM 799 C CA . ASN A 1 109 ? -9.303 6.410 -8.522 1.00 95.62 109 ASN A CA 1
ATOM 800 C C . ASN A 1 109 ? -8.319 5.521 -7.753 1.00 95.62 109 ASN A C 1
ATOM 802 O O . ASN A 1 109 ? -7.297 5.138 -8.318 1.00 95.62 109 ASN A O 1
ATOM 806 N N . LEU A 1 110 ? -8.581 5.180 -6.483 1.00 95.88 110 LEU A N 1
ATOM 807 C CA . LEU A 1 110 ? -7.665 4.362 -5.683 1.00 95.88 110 LEU A CA 1
ATOM 808 C C . LEU A 1 110 ? -7.319 3.037 -6.376 1.00 95.88 110 LEU A C 1
ATOM 810 O O . LEU A 1 110 ? -6.143 2.708 -6.503 1.00 95.88 110 LEU A O 1
ATOM 814 N N . VAL A 1 111 ? -8.330 2.308 -6.857 1.00 95.50 111 VAL A N 1
ATOM 815 C CA . VAL A 1 111 ? -8.146 1.007 -7.523 1.00 95.50 111 VAL A CA 1
ATOM 816 C C . VAL A 1 111 ? -7.328 1.160 -8.808 1.00 95.50 111 VAL A C 1
ATOM 818 O O . VAL A 1 111 ? -6.412 0.376 -9.045 1.00 95.50 111 VAL A O 1
ATOM 821 N N . GLY A 1 112 ? -7.598 2.205 -9.600 1.00 95.94 112 GLY A N 1
ATOM 822 C CA . GLY A 1 112 ? -6.798 2.540 -10.783 1.00 95.94 112 GLY A CA 1
ATOM 823 C C . GLY A 1 112 ? -5.341 2.813 -10.415 1.00 95.94 112 GLY A C 1
ATOM 824 O O . GLY A 1 112 ? -4.441 2.174 -10.942 1.00 95.94 112 GLY A O 1
ATOM 825 N N . ARG A 1 113 ? -5.101 3.648 -9.396 1.00 96.06 113 ARG A N 1
ATOM 826 C CA . ARG A 1 113 ? -3.745 3.941 -8.900 1.00 96.06 113 ARG A CA 1
ATOM 827 C C . ARG A 1 113 ? -3.004 2.709 -8.385 1.00 96.06 113 ARG A C 1
ATOM 829 O O . ARG A 1 113 ? -1.786 2.680 -8.484 1.00 96.06 113 ARG A O 1
ATOM 836 N N . MET A 1 114 ? -3.705 1.731 -7.811 1.00 95.25 114 MET A N 1
ATOM 837 C CA . MET A 1 114 ? -3.100 0.467 -7.375 1.00 95.25 114 MET A CA 1
ATOM 838 C C . MET A 1 114 ? -2.676 -0.408 -8.553 1.00 95.25 114 MET A C 1
ATOM 840 O O . MET A 1 114 ? -1.619 -1.027 -8.485 1.00 95.25 114 MET A O 1
ATOM 844 N N . ARG A 1 115 ? -3.484 -0.450 -9.615 1.00 94.19 115 ARG A N 1
ATOM 845 C CA . ARG A 1 115 ? -3.194 -1.216 -10.835 1.00 94.19 115 ARG A CA 1
ATOM 846 C C . ARG A 1 115 ? -2.097 -0.574 -11.676 1.00 94.19 115 ARG A C 1
ATOM 848 O O . ARG A 1 115 ? -1.208 -1.267 -12.151 1.00 94.19 115 ARG A O 1
ATOM 855 N N . ASP A 1 116 ? -2.146 0.745 -11.804 1.00 94.94 116 ASP A N 1
ATOM 856 C CA . ASP A 1 116 ? -1.218 1.538 -12.614 1.00 94.94 116 ASP A CA 1
ATOM 857 C C . ASP A 1 116 ? 0.026 1.960 -11.814 1.00 94.94 116 ASP A C 1
ATOM 859 O O . ASP A 1 116 ? 0.757 2.873 -12.205 1.00 94.94 116 ASP A O 1
ATOM 863 N N . PHE A 1 117 ? 0.254 1.343 -10.651 1.00 95.25 117 PHE A N 1
ATOM 864 C CA . PHE A 1 117 ? 1.395 1.668 -9.814 1.00 95.25 117 PHE A CA 1
ATOM 865 C C . PHE A 1 117 ? 2.704 1.255 -10.494 1.00 95.25 117 PHE A C 1
ATOM 867 O O . PHE A 1 117 ? 2.948 0.077 -10.753 1.00 95.25 117 PHE A O 1
ATOM 874 N N . ASP A 1 118 ? 3.585 2.229 -10.714 1.00 94.00 118 ASP A N 1
ATOM 875 C CA . ASP A 1 118 ? 4.908 1.982 -11.270 1.00 94.00 118 ASP A CA 1
ATOM 876 C C . ASP A 1 118 ? 5.931 1.679 -10.165 1.00 94.00 118 ASP A C 1
ATOM 878 O O . ASP A 1 118 ? 6.293 2.532 -9.350 1.00 94.00 118 ASP A O 1
ATOM 882 N N . ALA A 1 119 ? 6.470 0.459 -10.181 1.00 92.38 119 ALA A N 1
ATOM 883 C CA . ALA A 1 119 ? 7.526 0.037 -9.268 1.00 92.38 119 ALA A CA 1
ATOM 884 C C . ALA A 1 119 ? 8.817 0.868 -9.405 1.00 92.38 119 ALA A C 1
ATOM 886 O O . ALA A 1 119 ? 9.612 0.913 -8.462 1.00 92.38 119 ALA A O 1
ATOM 887 N N . SER A 1 120 ? 9.048 1.530 -10.545 1.00 94.94 120 SER A N 1
ATOM 888 C CA . SER A 1 120 ? 10.192 2.429 -10.730 1.00 94.94 120 SER A CA 1
ATOM 889 C C . SER A 1 120 ? 10.146 3.620 -9.761 1.00 94.94 120 SER A C 1
ATOM 891 O O . SER A 1 120 ? 11.183 3.997 -9.211 1.00 94.94 120 SER A O 1
ATOM 893 N N . ALA A 1 121 ? 8.945 4.122 -9.442 1.00 94.06 121 ALA A N 1
ATOM 894 C CA . ALA A 1 121 ? 8.750 5.220 -8.497 1.00 94.06 121 ALA A CA 1
ATOM 895 C C . ALA A 1 121 ? 9.186 4.841 -7.074 1.00 94.06 121 ALA A C 1
ATOM 897 O O . ALA A 1 121 ? 9.757 5.661 -6.358 1.00 94.06 121 ALA A O 1
ATOM 898 N N . LEU A 1 122 ? 8.974 3.584 -6.669 1.00 93.25 122 LEU A N 1
ATOM 899 C CA . LEU A 1 122 ? 9.460 3.085 -5.380 1.00 93.25 122 LEU A CA 1
ATOM 900 C C . LEU A 1 122 ? 10.976 2.862 -5.386 1.00 93.25 122 LEU A C 1
ATOM 902 O O . LEU A 1 122 ? 11.640 3.148 -4.395 1.00 93.25 122 LEU A O 1
ATOM 906 N N . LYS A 1 123 ? 11.535 2.378 -6.504 1.00 94.06 123 LYS A N 1
ATOM 907 C CA . LYS A 1 123 ? 12.988 2.183 -6.664 1.00 94.06 123 LYS A CA 1
ATOM 908 C C . LYS A 1 123 ? 13.764 3.500 -6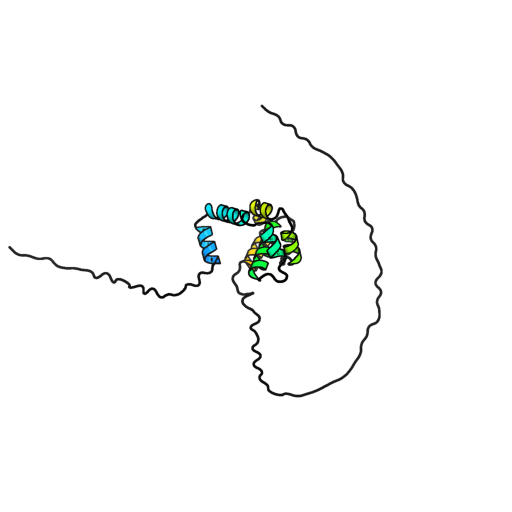.614 1.00 94.06 123 LYS A C 1
ATOM 910 O O . LYS A 1 123 ? 14.902 3.502 -6.154 1.00 94.06 123 LYS A O 1
ATOM 915 N N . ALA A 1 124 ? 13.152 4.599 -7.053 1.00 94.81 124 ALA A N 1
ATOM 916 C CA . ALA A 1 124 ? 13.725 5.938 -6.946 1.00 94.81 124 ALA A CA 1
ATOM 917 C C . ALA A 1 124 ? 13.845 6.435 -5.489 1.00 94.81 124 ALA A C 1
ATOM 919 O O . ALA A 1 124 ? 14.634 7.335 -5.219 1.00 94.81 124 ALA A O 1
ATOM 920 N N . GLU A 1 125 ? 13.114 5.831 -4.545 1.00 94.50 125 GLU A N 1
ATOM 921 C CA . GLU A 1 125 ? 13.060 6.218 -3.129 1.00 94.50 125 GLU A CA 1
ATOM 922 C C . GLU A 1 125 ? 13.530 5.058 -2.219 1.00 94.50 125 GLU A C 1
ATOM 924 O O . GLU A 1 125 ? 12.742 4.494 -1.447 1.00 94.50 125 GLU A O 1
ATOM 929 N N . PRO A 1 126 ? 14.820 4.666 -2.263 1.00 93.31 126 PRO A N 1
ATOM 930 C CA . PRO A 1 126 ? 15.319 3.486 -1.548 1.00 93.31 126 PRO A CA 1
ATOM 931 C C . PRO A 1 126 ? 15.178 3.594 -0.022 1.00 93.31 126 PRO A C 1
ATOM 933 O O . PRO A 1 126 ? 14.984 2.584 0.653 1.00 93.31 126 PRO A O 1
ATOM 936 N N . VAL A 1 127 ? 15.224 4.813 0.529 1.00 93.25 127 VAL A N 1
ATOM 937 C CA . VAL A 1 127 ? 15.026 5.065 1.967 1.00 93.25 127 VAL A CA 1
ATOM 938 C C . VAL A 1 127 ? 13.597 4.717 2.392 1.00 93.25 127 VAL A C 1
ATOM 940 O O . VAL A 1 127 ? 13.400 4.066 3.418 1.00 93.25 127 VAL A O 1
ATOM 943 N N . LEU A 1 128 ? 12.599 5.089 1.584 1.00 93.56 128 LEU A N 1
ATOM 944 C CA . LEU A 1 128 ? 11.198 4.746 1.827 1.00 93.56 128 LEU A CA 1
ATOM 945 C C . LEU A 1 128 ? 10.973 3.235 1.706 1.00 93.56 128 LEU A C 1
ATOM 947 O O . LEU A 1 128 ? 10.299 2.647 2.549 1.00 93.56 128 LEU A O 1
ATOM 951 N N . ALA A 1 129 ? 11.560 2.596 0.693 1.00 93.38 129 ALA A N 1
ATOM 952 C CA . ALA A 1 129 ? 11.467 1.149 0.523 1.00 93.38 129 ALA A CA 1
ATOM 953 C C . ALA A 1 129 ? 12.056 0.399 1.733 1.00 93.38 129 ALA A C 1
ATOM 955 O O . ALA A 1 129 ? 11.405 -0.491 2.283 1.00 93.38 129 ALA A O 1
ATOM 956 N N . ALA A 1 130 ? 13.241 0.803 2.204 1.00 92.50 130 ALA A N 1
ATOM 957 C CA . ALA A 1 130 ? 13.862 0.240 3.402 1.00 92.50 130 ALA A CA 1
ATOM 958 C C . ALA A 1 130 ? 12.996 0.456 4.654 1.00 92.50 130 ALA A C 1
ATOM 960 O O . ALA A 1 130 ? 12.817 -0.466 5.452 1.00 92.50 130 ALA A O 1
ATOM 961 N N . TYR A 1 131 ? 12.399 1.643 4.802 1.00 92.75 131 TYR A N 1
ATOM 962 C CA . TYR A 1 131 ? 11.457 1.932 5.881 1.00 92.75 131 TYR A CA 1
ATOM 963 C C . TYR A 1 131 ? 10.244 0.991 5.847 1.00 92.75 131 TYR A C 1
ATOM 965 O O . TYR A 1 131 ? 9.942 0.354 6.854 1.00 92.75 131 TYR A O 1
ATOM 973 N N . ILE A 1 132 ? 9.600 0.830 4.686 1.00 92.94 132 ILE A N 1
ATOM 974 C CA . ILE A 1 132 ? 8.436 -0.051 4.523 1.00 92.94 132 ILE A CA 1
ATOM 975 C C . ILE A 1 132 ? 8.791 -1.490 4.904 1.00 92.94 132 ILE A C 1
ATOM 977 O O . ILE A 1 132 ? 8.074 -2.113 5.689 1.00 92.94 132 ILE A O 1
ATOM 981 N N . VAL A 1 133 ? 9.913 -2.008 4.394 1.00 92.31 133 VAL A N 1
ATOM 982 C CA . VAL A 1 133 ? 10.386 -3.358 4.724 1.00 92.31 133 VAL A CA 1
ATOM 983 C C . VAL A 1 133 ? 10.621 -3.485 6.228 1.00 92.31 133 VAL A C 1
ATOM 985 O O . VAL A 1 133 ? 10.088 -4.399 6.854 1.00 92.31 133 VAL A O 1
ATOM 988 N N . SER A 1 134 ? 11.354 -2.540 6.821 1.00 91.19 134 SER A N 1
ATOM 989 C CA . SER A 1 134 ? 11.720 -2.606 8.235 1.00 91.19 134 SER A CA 1
ATOM 990 C C . SER A 1 134 ? 10.517 -2.510 9.182 1.00 91.19 134 SER A C 1
ATOM 992 O O . SER A 1 134 ? 10.481 -3.234 10.174 1.00 91.19 134 SER A O 1
ATOM 994 N N . GLU A 1 135 ? 9.520 -1.677 8.879 1.00 91.06 135 GLU A N 1
ATOM 995 C CA . GLU A 1 135 ? 8.422 -1.385 9.806 1.00 91.06 135 GLU A CA 1
ATOM 996 C C . GLU A 1 135 ? 7.183 -2.274 9.590 1.00 91.06 135 GLU A C 1
ATOM 998 O O . GLU A 1 135 ? 6.508 -2.648 10.558 1.00 91.06 135 GLU A O 1
ATOM 1003 N N . TYR A 1 136 ? 6.895 -2.651 8.339 1.00 90.50 136 TYR A N 1
ATOM 1004 C CA . TYR A 1 136 ? 5.692 -3.412 7.978 1.00 90.50 136 TYR A CA 1
ATOM 1005 C C . TYR A 1 136 ? 5.963 -4.888 7.684 1.00 90.50 136 TYR A C 1
ATOM 1007 O O . TYR A 1 136 ? 5.082 -5.712 7.933 1.00 90.50 136 TYR A O 1
ATOM 1015 N N . PHE A 1 137 ? 7.157 -5.233 7.191 1.00 87.69 137 PHE A N 1
ATOM 1016 C CA . PHE A 1 137 ? 7.492 -6.601 6.776 1.00 87.69 137 PHE A CA 1
ATOM 1017 C C . PHE A 1 137 ? 8.516 -7.303 7.678 1.00 87.69 137 PHE A C 1
ATOM 1019 O O . PHE A 1 137 ? 8.635 -8.526 7.595 1.00 87.69 137 PHE A O 1
ATOM 1026 N N . SER A 1 138 ? 9.212 -6.592 8.572 1.00 84.44 138 SER A N 1
ATOM 1027 C CA . SER A 1 138 ? 10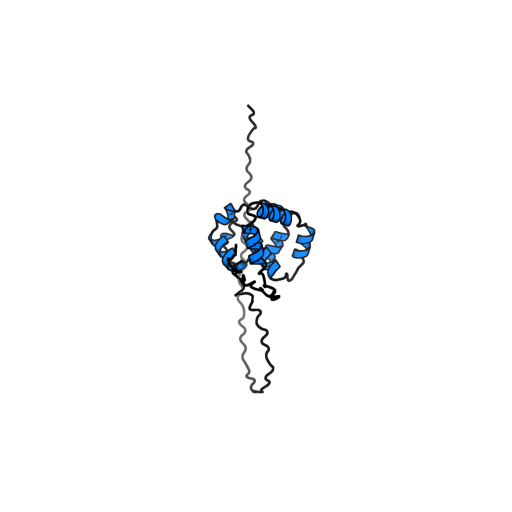.036 -7.248 9.593 1.00 84.44 138 SER A CA 1
ATOM 1028 C C . SER A 1 138 ? 9.139 -7.994 10.567 1.00 84.44 138 SER A C 1
ATOM 1030 O O . SER A 1 138 ? 8.262 -7.416 11.217 1.00 84.44 138 SER A O 1
ATOM 1032 N N . ALA A 1 139 ? 9.353 -9.301 10.640 1.00 58.78 139 ALA A N 1
ATOM 1033 C CA . ALA A 1 139 ? 8.554 -10.221 11.420 1.00 58.78 139 ALA A CA 1
ATOM 1034 C C . ALA A 1 139 ? 8.462 -9.790 12.896 1.00 58.78 139 ALA A C 1
ATOM 1036 O O . ALA A 1 139 ? 9.424 -9.849 13.652 1.00 58.78 139 ALA A O 1
ATOM 1037 N N . GLY A 1 140 ? 7.263 -9.389 13.313 1.00 54.59 140 GLY A N 1
ATOM 1038 C CA . GLY A 1 140 ? 6.664 -9.856 14.564 1.00 54.59 140 GLY A CA 1
ATOM 1039 C C . GLY A 1 140 ? 7.170 -9.325 15.910 1.00 54.59 140 GLY A C 1
ATOM 1040 O O . GLY A 1 140 ? 6.377 -9.356 16.848 1.00 54.59 140 GLY A O 1
ATOM 1041 N N . GLU A 1 141 ? 8.386 -8.800 16.066 1.00 54.72 141 GLU A N 1
ATOM 1042 C CA . GLU A 1 141 ? 8.893 -8.542 17.428 1.00 54.72 141 GLU A CA 1
ATOM 1043 C C . GLU A 1 141 ? 8.175 -7.392 18.148 1.00 54.72 141 GLU A C 1
ATOM 1045 O O . GLU A 1 141 ? 7.894 -7.470 19.344 1.00 54.72 141 GLU A O 1
ATOM 1050 N N . LYS A 1 142 ? 7.806 -6.325 17.431 1.00 58.44 142 LYS A N 1
ATOM 1051 C CA . LYS A 1 142 ? 7.275 -5.117 18.087 1.00 58.44 142 LYS A CA 1
ATOM 1052 C C . LYS A 1 142 ? 5.789 -5.200 18.463 1.00 58.44 142 LYS A C 1
ATOM 1054 O O . LYS A 1 142 ? 5.362 -4.482 19.360 1.00 58.44 142 LYS A O 1
ATOM 1059 N N . TYR A 1 143 ? 5.001 -6.058 17.806 1.00 55.19 143 TYR A N 1
ATOM 1060 C CA . TYR A 1 143 ? 3.534 -6.110 17.975 1.00 55.19 143 TYR A CA 1
ATOM 1061 C C . TYR A 1 143 ? 3.028 -7.363 18.702 1.00 55.19 143 TYR A C 1
ATOM 1063 O O . TYR A 1 143 ? 1.883 -7.379 19.147 1.00 55.19 143 TYR A O 1
ATOM 1071 N N . GLN A 1 144 ? 3.878 -8.379 18.893 1.00 49.88 144 GLN A N 1
ATOM 1072 C CA . GLN A 1 144 ? 3.603 -9.504 19.801 1.00 49.88 144 GLN A CA 1
ATOM 1073 C C . GLN A 1 144 ? 3.662 -9.094 21.280 1.00 49.88 144 GLN A C 1
ATOM 1075 O O . GLN A 1 144 ? 3.051 -9.755 22.120 1.00 49.88 144 GLN A O 1
ATOM 1080 N N . ARG A 1 145 ? 4.257 -7.937 21.613 1.00 45.19 145 ARG A N 1
ATOM 1081 C CA . ARG A 1 145 ? 3.874 -7.224 22.835 1.00 45.19 145 ARG A CA 1
ATOM 1082 C C . ARG A 1 145 ? 2.490 -6.603 22.632 1.00 45.19 145 ARG A C 1
ATOM 1084 O O . ARG A 1 145 ? 2.319 -5.387 22.635 1.00 45.19 145 ARG A O 1
ATOM 1091 N N . SER A 1 146 ? 1.458 -7.452 22.629 1.00 45.06 146 SER A N 1
ATOM 1092 C CA . SER A 1 146 ? 0.351 -7.116 23.521 1.00 45.06 146 SER A CA 1
ATOM 1093 C C . SER A 1 146 ? 1.011 -6.716 24.838 1.00 45.06 146 SER A C 1
ATOM 1095 O O . SER A 1 146 ? 1.913 -7.448 25.264 1.00 45.06 146 SER A O 1
ATOM 1097 N N . PRO A 1 147 ? 0.676 -5.570 25.462 1.00 50.09 147 PRO A N 1
ATOM 1098 C CA . PRO A 1 147 ? 1.019 -5.409 26.860 1.00 50.09 147 PRO A CA 1
ATOM 1099 C C . PRO A 1 147 ? 0.462 -6.677 27.473 1.00 50.09 147 PRO A C 1
ATOM 1101 O O . PRO A 1 147 ? -0.757 -6.875 27.443 1.00 50.09 147 PRO A O 1
ATOM 1104 N N . ALA A 1 148 ? 1.354 -7.606 27.847 1.00 49.97 148 ALA A N 1
ATOM 1105 C CA . ALA A 1 148 ? 0.978 -8.770 28.603 1.00 49.97 148 ALA A CA 1
ATOM 1106 C C . ALA A 1 148 ? 0.097 -8.142 29.648 1.00 49.97 148 ALA A C 1
ATOM 1108 O O . ALA A 1 148 ? 0.547 -7.208 30.322 1.00 49.97 148 ALA A O 1
ATOM 1109 N N . ARG A 1 149 ? -1.196 -8.495 29.617 1.00 49.25 149 ARG A N 1
ATOM 1110 C CA . ARG A 1 149 ? -2.098 -8.164 30.696 1.00 49.25 149 ARG A CA 1
ATOM 1111 C C . ARG A 1 149 ? -1.244 -8.500 31.884 1.00 49.25 149 ARG A C 1
ATOM 1113 O O . ARG A 1 149 ? -0.895 -9.668 32.065 1.00 49.25 149 ARG A O 1
ATOM 1120 N N . SER A 1 150 ? -0.787 -7.469 32.582 1.00 50.09 150 SER A N 1
ATOM 1121 C CA . SER A 1 150 ? -0.310 -7.637 33.916 1.00 50.09 150 SER A CA 1
ATOM 1122 C C . SER A 1 150 ? -1.547 -8.248 34.528 1.00 50.09 150 SER A C 1
ATOM 1124 O O . SER A 1 150 ? -2.527 -7.563 34.815 1.00 50.09 150 SER A O 1
ATOM 1126 N N . SER A 1 151 ? -1.558 -9.576 34.601 1.00 50.41 151 SER A N 1
ATOM 1127 C CA . SER A 1 151 ? -2.188 -10.293 35.668 1.00 50.41 151 SER A CA 1
ATOM 1128 C C . SER A 1 151 ? -1.477 -9.716 36.873 1.00 50.41 151 SER A C 1
ATOM 1130 O O . SER A 1 151 ? -0.517 -10.271 37.394 1.00 50.41 151 SER A O 1
ATOM 1132 N N . THR A 1 152 ? -1.912 -8.512 37.246 1.00 49.28 152 THR A N 1
ATOM 1133 C CA . THR A 1 152 ? -1.933 -8.007 38.587 1.00 49.28 152 THR A CA 1
ATOM 1134 C C . THR A 1 152 ? -2.765 -9.055 39.291 1.00 49.28 152 THR A C 1
ATOM 1136 O O . THR A 1 152 ? -3.976 -8.942 39.458 1.00 49.28 152 THR A O 1
ATOM 1139 N N . SER A 1 153 ? -2.101 -10.165 39.610 1.00 52.84 153 SER A N 1
ATOM 1140 C CA . SER A 1 153 ? -2.424 -10.957 40.760 1.00 52.84 153 SER A CA 1
ATOM 1141 C C . SER A 1 153 ? -2.568 -9.929 41.862 1.00 52.84 153 SER A C 1
ATOM 1143 O O . SER A 1 153 ? -1.601 -9.265 42.241 1.00 52.84 153 SER A O 1
ATOM 1145 N N . TYR A 1 154 ? -3.808 -9.738 42.286 1.00 45.69 154 TYR A N 1
ATOM 1146 C CA . TYR A 1 154 ? -4.156 -9.083 43.523 1.00 45.69 154 TYR A CA 1
ATOM 1147 C C . TYR A 1 154 ? -3.497 -9.866 44.673 1.00 45.69 154 TYR A C 1
ATOM 1149 O O . TYR A 1 154 ? -4.145 -10.623 45.382 1.00 45.69 154 TYR A O 1
ATOM 1157 N N . GLN A 1 155 ? -2.188 -9.707 44.846 1.00 48.88 155 GLN A N 1
ATOM 1158 C CA . GLN A 1 155 ? -1.556 -9.711 46.154 1.00 48.88 155 GLN A CA 1
ATOM 1159 C C . GLN A 1 155 ? -1.659 -8.249 46.605 1.00 48.88 155 GLN A C 1
ATOM 1161 O O . GLN A 1 155 ? -0.804 -7.430 46.310 1.00 48.88 155 GLN A O 1
ATOM 1166 N N . ARG A 1 156 ? -2.808 -7.767 47.088 1.00 52.62 156 ARG A N 1
ATOM 1167 C CA . ARG A 1 156 ? -3.335 -8.011 48.438 1.00 52.62 156 ARG A CA 1
ATOM 1168 C C . ARG A 1 156 ? -2.238 -8.270 49.469 1.00 52.62 156 ARG A C 1
ATOM 1170 O O . ARG A 1 156 ? -2.290 -9.283 50.142 1.00 52.62 156 ARG A O 1
ATOM 1177 N N . LEU A 1 157 ? -1.325 -7.320 49.655 1.00 52.84 157 LEU A N 1
ATOM 1178 C CA . LEU A 1 157 ? -0.782 -7.043 50.985 1.00 52.84 157 LEU A CA 1
ATOM 1179 C C . LEU A 1 157 ? -0.686 -5.529 51.215 1.00 52.84 157 LEU A C 1
ATOM 1181 O O . LEU A 1 157 ? 0.177 -4.827 50.703 1.00 52.84 157 LEU A O 1
ATOM 1185 N N . LEU A 1 158 ? -1.688 -5.076 51.964 1.00 59.62 158 LEU A N 1
ATOM 1186 C CA . LEU A 1 158 ? -1.736 -3.955 52.897 1.00 59.62 158 LEU A CA 1
ATOM 1187 C C . LEU A 1 158 ? -0.374 -3.307 53.205 1.00 59.62 158 LEU A C 1
ATOM 1189 O O . LEU A 1 158 ? 0.344 -3.798 54.071 1.00 59.62 158 LEU A O 1
ATOM 1193 N N . ILE A 1 159 ? -0.071 -2.153 52.608 1.00 57.19 159 ILE A N 1
ATOM 1194 C CA . ILE A 1 159 ? 0.833 -1.184 53.237 1.00 57.19 159 ILE A CA 1
ATOM 1195 C C . ILE A 1 159 ? 0.209 0.203 53.122 1.00 57.19 159 ILE A C 1
ATOM 1197 O O . I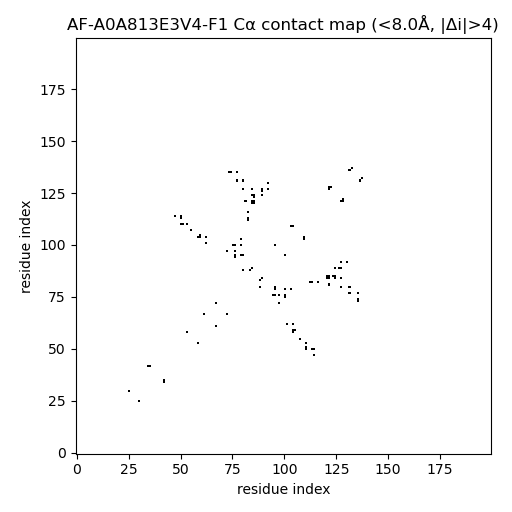LE A 1 159 ? 0.031 0.772 52.049 1.00 57.19 159 ILE A O 1
ATOM 1201 N N . SER A 1 160 ? -0.189 0.679 54.291 1.00 51.34 160 SER A N 1
ATOM 1202 C CA . SER A 1 160 ? -0.800 1.960 54.594 1.00 51.34 160 SER A CA 1
ATOM 1203 C C . SER A 1 160 ? 0.120 3.163 54.346 1.00 51.34 160 SER A C 1
ATOM 1205 O O . SER A 1 160 ? 1.341 3.034 54.392 1.00 51.34 160 SER A O 1
ATOM 1207 N N . ARG A 1 161 ? -0.528 4.344 54.359 1.00 45.97 161 ARG A N 1
ATOM 1208 C CA . ARG A 1 161 ? -0.028 5.708 54.679 1.00 45.97 161 ARG A CA 1
ATOM 1209 C C . ARG A 1 161 ? 0.361 6.585 53.474 1.00 45.97 161 ARG A C 1
ATOM 1211 O O . ARG A 1 161 ? 0.714 6.072 52.423 1.00 45.97 161 ARG A O 1
ATOM 1218 N N . PRO A 1 162 ? 0.434 7.914 53.673 1.00 51.69 162 PRO A N 1
ATOM 1219 C CA . PRO A 1 162 ? -0.599 8.771 54.252 1.00 51.69 162 PRO A CA 1
ATOM 1220 C C . PRO A 1 162 ? -0.854 10.007 53.370 1.00 51.69 162 PRO A C 1
ATOM 1222 O O . PRO A 1 162 ? -0.051 10.387 52.523 1.00 51.69 162 PRO A O 1
ATOM 1225 N N . SER A 1 163 ? -1.975 10.664 53.638 1.00 54.47 163 SER A N 1
ATOM 1226 C CA . SER A 1 163 ? -2.334 11.988 53.149 1.00 54.47 163 SER A CA 1
ATOM 1227 C C . SER A 1 163 ? -1.251 13.023 53.477 1.00 54.47 163 SER A C 1
ATOM 1229 O O . SER A 1 163 ? -0.897 13.194 54.645 1.00 54.47 163 SER A O 1
ATOM 1231 N N . SER A 1 164 ? -0.798 13.776 52.478 1.00 53.38 164 SER A N 1
ATOM 1232 C CA . SER A 1 164 ? -0.186 15.084 52.695 1.00 53.38 164 SER A CA 1
ATOM 1233 C C . SER A 1 164 ? -0.669 16.082 51.648 1.00 53.38 164 SER A C 1
ATOM 1235 O O . SER A 1 164 ? -0.750 15.839 50.448 1.00 53.38 164 SER A O 1
ATOM 1237 N N . SER A 1 165 ? -1.107 17.186 52.219 1.00 55.53 165 SER A N 1
ATOM 1238 C CA . SER A 1 165 ? -1.770 18.357 51.687 1.00 55.53 165 SER A CA 1
ATOM 1239 C C . SER A 1 165 ? -0.890 19.240 50.807 1.00 55.53 165 SER A C 1
ATOM 1241 O O . SER A 1 165 ? 0.326 19.249 50.956 1.00 55.53 165 SER A O 1
ATOM 1243 N N . SER A 1 166 ? -1.574 20.157 50.115 1.00 48.12 166 SER A N 1
ATOM 1244 C CA . SER A 1 166 ? -1.136 21.541 49.894 1.00 48.12 166 SER A CA 1
ATOM 1245 C C . SER A 1 166 ? -0.064 21.751 48.823 1.00 48.12 166 SER A C 1
ATOM 1247 O O . SER A 1 166 ? 1.104 21.435 49.007 1.00 48.12 166 SER A O 1
ATOM 1249 N N . THR A 1 167 ? -0.391 22.493 47.769 1.00 55.72 167 THR A N 1
ATOM 1250 C CA . THR A 1 167 ? -0.283 23.968 47.758 1.00 55.72 167 THR A CA 1
ATOM 1251 C C . THR A 1 167 ? -0.584 24.452 46.341 1.00 55.72 167 THR A C 1
ATOM 1253 O O . THR A 1 167 ? -0.120 23.871 45.363 1.00 55.72 167 THR A O 1
ATOM 1256 N N . GLY A 1 168 ? -1.413 25.490 46.241 1.00 54.38 168 GLY A N 1
ATOM 1257 C CA . GLY A 1 168 ? -1.817 26.100 44.984 1.00 54.38 168 GLY A CA 1
ATOM 1258 C C . GLY A 1 168 ? -0.672 26.751 44.207 1.00 54.38 168 GLY A C 1
ATOM 1259 O O . GLY A 1 168 ? 0.367 27.113 44.750 1.00 54.38 168 GLY A O 1
ATOM 1260 N N . GLY A 1 169 ? -0.922 26.939 42.917 1.00 49.50 169 GLY A N 1
ATOM 1261 C CA . GLY A 1 169 ? -0.048 27.664 42.008 1.00 49.50 169 GLY A CA 1
ATOM 1262 C C . GLY A 1 169 ? -0.765 27.878 40.688 1.00 49.50 169 GLY A C 1
ATOM 1263 O O . GLY A 1 169 ? -0.621 27.090 39.763 1.00 49.50 169 GLY A O 1
ATOM 1264 N N . SER A 1 170 ? -1.591 28.918 40.646 1.00 54.88 170 SER A N 1
ATOM 1265 C CA . SER A 1 170 ? -2.256 29.420 39.447 1.00 54.88 170 SER A CA 1
ATOM 1266 C C . SER A 1 170 ? -1.337 30.448 38.778 1.00 54.88 170 SER A C 1
ATOM 1268 O O . SER A 1 170 ? -1.077 31.479 39.402 1.00 54.88 170 SER A O 1
ATOM 1270 N N . PRO A 1 171 ? -0.822 30.226 37.556 1.00 63.91 171 PRO A N 1
ATOM 1271 C CA . PRO A 1 171 ? -0.282 31.309 36.752 1.00 63.91 171 PRO A CA 1
ATOM 1272 C C . PRO A 1 171 ? -1.357 31.862 35.815 1.00 63.91 171 PRO A C 1
ATOM 1274 O O . PRO A 1 171 ? -1.873 31.208 34.908 1.00 63.91 171 PRO A O 1
ATOM 1277 N N . VAL A 1 172 ? -1.672 33.118 36.095 1.00 58.81 172 VAL A N 1
ATOM 1278 C CA . VAL A 1 172 ? -2.497 34.039 35.329 1.00 58.81 172 VAL A CA 1
ATOM 1279 C C . VAL A 1 172 ? -1.765 34.417 34.037 1.00 58.81 172 VAL A C 1
ATOM 1281 O O . VAL A 1 172 ? -0.604 34.800 34.087 1.00 58.81 172 VAL A O 1
ATOM 1284 N N . GLY A 1 173 ? -2.480 34.362 32.913 1.00 52.44 173 GLY A N 1
ATOM 1285 C CA . GLY A 1 173 ? -2.397 35.340 31.824 1.00 52.44 173 GLY A CA 1
ATOM 1286 C C . GLY A 1 173 ? -1.095 35.463 31.025 1.00 52.44 173 GLY A C 1
ATOM 1287 O O . GLY A 1 173 ? -0.137 36.090 31.457 1.00 52.44 173 GLY A O 1
ATOM 1288 N N . ALA A 1 174 ? -1.154 35.070 29.753 1.00 49.47 174 ALA A N 1
ATOM 1289 C CA . ALA A 1 174 ? -0.450 35.796 28.700 1.00 49.47 174 ALA A CA 1
ATOM 1290 C C . ALA A 1 174 ? -1.271 35.742 27.407 1.00 49.47 174 ALA A C 1
ATOM 1292 O O . ALA A 1 174 ? -1.398 34.707 26.757 1.00 49.47 174 ALA A O 1
ATOM 1293 N N . ALA A 1 175 ? -1.867 36.886 27.081 1.00 55.50 175 ALA A N 1
ATOM 1294 C CA . ALA A 1 175 ? -2.494 37.168 25.806 1.00 55.50 175 ALA A CA 1
ATOM 1295 C C . ALA A 1 175 ? -1.439 37.122 24.690 1.00 55.50 175 ALA A C 1
ATOM 1297 O O . ALA A 1 175 ? -0.453 37.853 24.742 1.00 55.50 175 ALA A O 1
ATOM 1298 N N . ALA A 1 176 ? -1.665 36.302 23.665 1.00 51.66 176 ALA A N 1
ATOM 1299 C CA . ALA A 1 176 ? -0.866 36.306 22.444 1.00 51.66 176 ALA A CA 1
ATOM 1300 C C . ALA A 1 176 ? -1.775 36.576 21.240 1.00 51.66 176 ALA A C 1
ATOM 1302 O O . ALA A 1 176 ? -2.338 35.683 20.618 1.00 51.66 176 ALA A O 1
ATOM 1303 N N . MET A 1 177 ? -1.974 37.875 21.033 1.00 63.47 177 MET A N 1
ATOM 1304 C CA . MET A 1 177 ? -1.975 38.601 19.766 1.00 63.47 177 MET A CA 1
ATOM 1305 C C . MET A 1 177 ? -2.253 37.800 18.481 1.00 63.47 177 MET A C 1
ATOM 1307 O O . MET A 1 177 ? -1.417 37.074 17.948 1.00 63.47 177 MET A O 1
ATOM 1311 N N . VAL A 1 178 ? -3.446 38.072 17.957 1.00 58.88 178 VAL A N 1
ATOM 1312 C CA . VAL A 1 178 ? -3.876 37.945 16.564 1.00 58.88 178 VAL A CA 1
ATOM 1313 C C . VAL A 1 178 ? -2.770 38.371 15.595 1.00 58.88 178 VAL A C 1
ATOM 1315 O O . VAL A 1 178 ? -2.283 39.500 15.663 1.00 58.88 178 VAL A O 1
ATOM 1318 N N . ARG A 1 179 ? -2.448 37.507 14.630 1.00 62.47 179 ARG A N 1
ATOM 1319 C CA . ARG A 1 179 ? -1.783 37.918 13.393 1.00 62.47 179 ARG A CA 1
ATOM 1320 C C . ARG A 1 179 ? -2.527 37.315 12.206 1.00 62.47 179 ARG A C 1
ATOM 1322 O O . ARG A 1 179 ? -2.389 36.144 11.875 1.00 62.47 179 ARG A O 1
ATOM 1329 N N . THR A 1 180 ? -3.393 38.138 11.632 1.00 66.31 180 THR A N 1
ATOM 1330 C CA . THR A 1 180 ? -3.989 37.967 10.311 1.00 66.31 180 THR A CA 1
ATOM 1331 C C . THR A 1 180 ? -2.894 38.188 9.273 1.00 66.31 180 THR A C 1
ATOM 1333 O O . THR A 1 180 ? -2.399 39.308 9.165 1.00 66.31 180 THR A O 1
ATOM 1336 N N . GLU A 1 181 ? -2.517 37.164 8.512 1.00 61.50 181 GLU A N 1
ATOM 1337 C CA . GLU A 1 181 ? -1.758 37.378 7.279 1.00 61.50 181 GLU A CA 1
ATOM 1338 C C . GLU A 1 181 ? -2.608 36.994 6.074 1.00 61.50 181 GLU A C 1
ATOM 1340 O O . GLU A 1 181 ? -3.219 35.926 5.997 1.00 61.50 181 GLU A O 1
ATOM 1345 N N . SER A 1 182 ? -2.700 37.981 5.192 1.00 65.38 182 SER A N 1
ATOM 1346 C CA . SER A 1 182 ? -3.522 38.039 4.006 1.00 65.38 182 SER A CA 1
ATOM 1347 C C . SER A 1 182 ? -3.174 36.954 2.997 1.00 65.38 182 SER A C 1
ATOM 1349 O O . SER A 1 182 ? -2.025 36.725 2.633 1.00 65.38 182 SER A O 1
ATOM 1351 N N . ILE A 1 183 ? -4.243 36.377 2.471 1.00 63.53 183 ILE A N 1
ATOM 1352 C CA . ILE A 1 183 ? -4.346 35.775 1.150 1.00 63.53 183 ILE A CA 1
ATOM 1353 C C . ILE A 1 183 ? -3.776 36.700 0.056 1.00 63.53 183 ILE A C 1
ATOM 1355 O O . ILE A 1 183 ? -4.321 37.768 -0.208 1.00 63.53 183 ILE A O 1
ATOM 1359 N N . SER A 1 184 ? -2.737 36.249 -0.646 1.00 64.31 184 SER A N 1
ATOM 1360 C CA . SER A 1 184 ? -2.423 36.718 -2.002 1.00 64.31 184 SER A CA 1
ATOM 1361 C C . SER A 1 184 ? -2.629 35.555 -2.959 1.00 64.31 184 SER 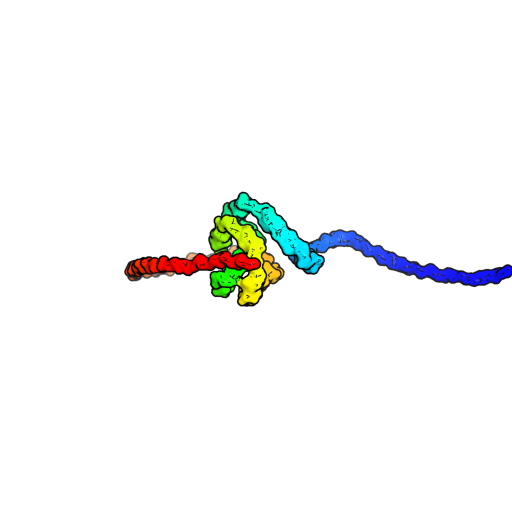A C 1
ATOM 1363 O O . SER A 1 184 ? -1.766 34.707 -3.168 1.00 64.31 184 SER A O 1
ATOM 1365 N N . SER A 1 185 ? -3.847 35.512 -3.491 1.00 57.50 185 SER A N 1
ATOM 1366 C CA . SER A 1 185 ? -4.243 34.711 -4.639 1.00 57.50 185 SER A CA 1
ATOM 1367 C C . SER A 1 185 ? -3.632 35.336 -5.893 1.00 57.50 185 SER A C 1
ATOM 1369 O O . SER A 1 185 ? -4.208 36.261 -6.461 1.00 57.50 185 SER A O 1
ATOM 1371 N N . THR A 1 186 ? -2.478 34.838 -6.334 1.00 66.44 186 THR A N 1
ATOM 1372 C CA . THR A 1 186 ? -1.926 35.185 -7.649 1.00 66.44 186 THR A CA 1
ATOM 1373 C C . THR A 1 186 ? -2.314 34.100 -8.639 1.00 66.44 186 THR A C 1
ATOM 1375 O O . THR A 1 186 ? -1.803 32.982 -8.604 1.00 66.44 186 THR A O 1
ATOM 1378 N N . GLY A 1 187 ? -3.263 34.446 -9.506 1.00 59.03 187 GLY A N 1
ATOM 1379 C CA . GLY A 1 187 ? -3.643 33.642 -10.654 1.00 59.03 187 GLY A CA 1
ATOM 1380 C C . GLY A 1 187 ? -2.480 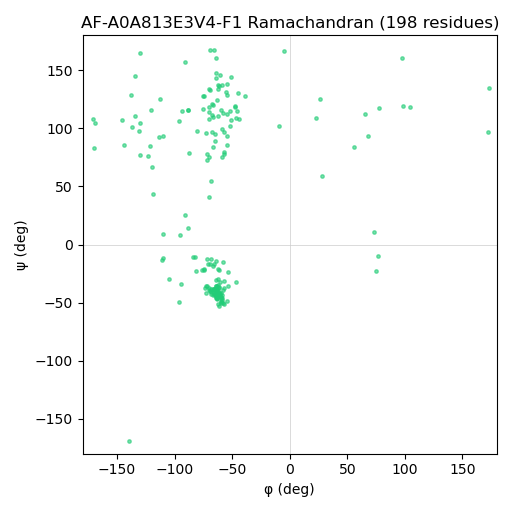33.484 -11.630 1.00 59.03 187 GLY A C 1
ATOM 1381 O O . GLY A 1 187 ? -1.817 34.451 -11.993 1.00 59.03 187 GLY A O 1
ATOM 1382 N N . GLY A 1 188 ? -2.277 32.248 -12.074 1.00 54.69 188 GLY A N 1
ATOM 1383 C CA . GLY A 1 188 ? -1.441 31.890 -13.212 1.00 54.69 188 GLY A CA 1
ATOM 1384 C C . GLY A 1 188 ? -2.285 31.121 -14.217 1.00 54.69 188 GLY A C 1
ATOM 1385 O O . GLY A 1 188 ? -2.231 29.900 -14.281 1.00 54.69 188 GLY A O 1
ATOM 1386 N N . SER A 1 189 ? -3.118 31.854 -14.952 1.00 61.47 189 SER A N 1
ATOM 1387 C CA . SER A 1 189 ? -3.641 31.432 -16.250 1.00 61.47 189 SER A CA 1
ATOM 1388 C C . SER A 1 189 ? -2.514 31.591 -17.262 1.00 61.47 189 SER A C 1
ATOM 1390 O O . SER A 1 189 ? -1.959 32.682 -17.306 1.00 61.47 189 SER A O 1
ATOM 1392 N N . LEU A 1 190 ? -2.185 30.562 -18.049 1.00 56.50 190 LEU A N 1
ATOM 1393 C CA . LEU A 1 190 ? -1.654 30.709 -19.412 1.00 56.50 190 LEU A CA 1
ATOM 1394 C C . LEU A 1 190 ? -1.641 29.346 -20.137 1.00 56.50 190 LEU A C 1
ATOM 1396 O O . LEU A 1 190 ? -0.832 28.469 -19.862 1.00 56.50 190 LEU A O 1
ATOM 1400 N N . VAL A 1 191 ? -2.616 29.204 -21.039 1.00 57.62 191 VAL A N 1
ATOM 1401 C CA . VAL A 1 191 ? -2.505 28.722 -22.430 1.00 57.62 191 VAL A CA 1
ATOM 1402 C C . VAL A 1 191 ? -1.355 27.777 -22.822 1.00 57.62 191 VAL A C 1
ATOM 1404 O O . VAL A 1 191 ? -0.198 28.171 -22.871 1.00 57.62 191 VAL A O 1
ATOM 1407 N N . GLY A 1 192 ? -1.758 26.635 -23.390 1.00 48.78 192 GLY A N 1
ATOM 1408 C CA . GLY A 1 192 ? -1.470 26.347 -24.801 1.00 48.78 192 GLY A CA 1
ATOM 1409 C C . GLY A 1 192 ? -0.353 25.347 -25.105 1.00 48.78 192 GLY A C 1
ATOM 1410 O O . GLY A 1 192 ? 0.813 25.627 -24.879 1.00 48.78 192 GLY A O 1
ATOM 1411 N N . ALA A 1 193 ? -0.719 24.239 -25.757 1.00 55.28 193 ALA A N 1
ATOM 1412 C CA . ALA A 1 193 ? -0.088 23.789 -27.003 1.00 55.28 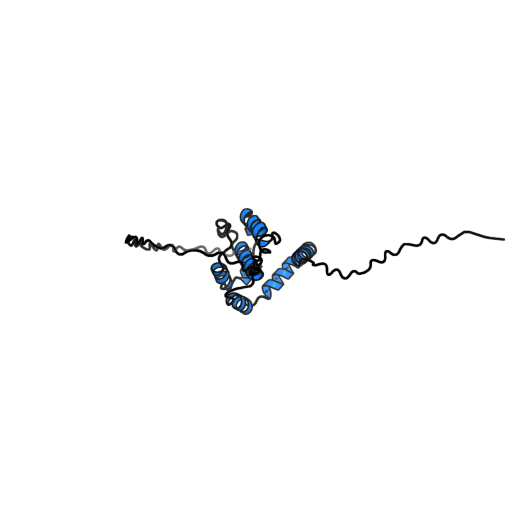193 ALA A CA 1
ATOM 1413 C C . ALA A 1 193 ? -0.891 22.619 -27.593 1.00 55.28 193 ALA A C 1
ATOM 1415 O O . ALA A 1 193 ? -0.888 21.506 -27.074 1.00 55.28 193 ALA A O 1
ATOM 1416 N N . ALA A 1 194 ? -1.589 22.899 -28.692 1.00 52.88 194 ALA A N 1
ATOM 1417 C CA . ALA A 1 194 ? -2.044 21.889 -29.630 1.00 52.88 194 ALA A CA 1
ATOM 1418 C C . ALA A 1 194 ? -0.831 21.410 -30.440 1.00 52.88 194 ALA A C 1
ATOM 1420 O O . ALA A 1 194 ? -0.146 22.241 -31.034 1.00 52.88 194 ALA A O 1
ATOM 1421 N N . THR A 1 195 ? -0.592 20.098 -30.505 1.00 63.50 195 THR A N 1
ATOM 1422 C CA . THR A 1 195 ? 0.350 19.527 -31.477 1.00 63.50 195 THR A CA 1
ATOM 1423 C C . THR A 1 195 ? -0.376 18.541 -32.378 1.00 63.50 195 THR A C 1
ATOM 1425 O O . THR A 1 195 ? -0.924 17.526 -31.956 1.00 63.50 195 THR A O 1
ATOM 1428 N N . THR A 1 196 ? -0.381 18.946 -33.637 1.00 68.00 196 THR A N 1
ATOM 1429 C CA . THR A 1 196 ? -0.998 18.398 -34.835 1.00 68.00 196 THR A CA 1
ATOM 1430 C C . THR A 1 196 ? -0.491 17.003 -35.212 1.00 68.00 196 THR A C 1
ATOM 1432 O O . THR A 1 196 ? 0.711 16.747 -35.242 1.00 68.00 196 THR A O 1
ATOM 1435 N N . LEU A 1 197 ? -1.438 16.140 -35.587 1.00 66.25 197 LEU A N 1
ATOM 1436 C CA . LEU A 1 197 ? -1.252 14.907 -36.354 1.00 66.25 197 LEU A CA 1
ATOM 1437 C C . LEU A 1 197 ? -0.541 15.182 -37.686 1.00 66.25 197 LEU A C 1
ATOM 1439 O O . LEU A 1 197 ? -0.994 16.023 -38.463 1.00 66.25 197 LEU A O 1
ATOM 1443 N N . ARG A 1 198 ? 0.502 14.411 -38.010 1.00 63.69 198 ARG A N 1
ATOM 1444 C CA . ARG A 1 198 ? 0.994 14.309 -39.388 1.00 63.69 198 ARG A CA 1
ATOM 1445 C C . ARG A 1 198 ? 1.152 12.846 -39.784 1.00 63.69 198 ARG A C 1
ATOM 1447 O O . ARG A 1 198 ? 2.072 12.167 -39.347 1.00 63.69 198 ARG A O 1
ATOM 1454 N N . THR A 1 199 ? 0.201 12.401 -40.592 1.00 63.66 199 THR A N 1
ATOM 1455 C CA . THR A 1 199 ? 0.212 11.160 -41.364 1.00 63.66 199 THR A CA 1
ATOM 1456 C C . THR A 1 199 ? 1.232 11.279 -42.496 1.00 63.66 199 THR A C 1
ATOM 1458 O O . THR A 1 199 ? 1.233 12.290 -43.203 1.00 63.66 199 THR A O 1
ATOM 1461 N N . LEU A 1 200 ? 2.056 10.250 -42.676 1.00 71.75 200 LEU A N 1
ATOM 1462 C CA . LEU A 1 200 ? 2.596 9.823 -43.966 1.00 71.75 200 LEU A CA 1
ATOM 1463 C C . LEU A 1 200 ? 2.459 8.304 -44.034 1.00 71.75 200 LEU A C 1
ATOM 1465 O O . LEU A 1 200 ? 2.726 7.666 -42.991 1.00 71.75 200 LEU A O 1
#

Nearest PDB structures (foldseek):
  3vkh-assembly1_A  TM=7.659E-01  e=1.642E-02  Dictyostelium discoideum
  8glv-assembly1_Ln  TM=5.449E-01  e=9.476E-01  Chlamydomonas reinhardtii
  2qe9-assembly1_B  TM=3.213E-01  e=4.002E+00  Bacillus subtilis

Radius of gyration: 31.93 Å; Cα contacts (8 Å, |Δi|>4): 62; chains: 1; bounding box: 43×120×99 Å

Secondary structure (DSSP, 8-state):
---------------------------HHHHHHHHHHH-TTHHHHHHHHHHHT--HHHHHHHHH-SS--HHHHHHHHHHHHHHTTTTTGGG--SPPPHHHHHHHHT-TTHHHHHHT--HHHHHT-HHHHHHHIIIIIS-STTTS--------------------------------------------------------

Solvent-accessible surface area (backbone atoms only — not comparable to full-atom values): 13670 Å² total; per-residue (Å²): 134,88,82,92,81,82,90,80,85,78,80,76,81,75,80,76,75,72,83,68,85,68,76,71,81,71,50,69,66,58,53,51,50,50,52,42,68,74,27,79,69,57,43,61,54,52,49,47,53,55,54,69,65,63,47,74,66,58,44,50,55,62,58,69,46,90,77,60,57,69,67,60,46,52,54,47,40,52,48,51,53,60,76,34,42,81,71,70,52,78,80,56,96,55,85,68,54,68,68,58,45,48,55,51,60,68,41,90,55,44,64,56,52,66,67,70,54,59,67,66,42,43,65,74,36,57,68,55,50,52,48,48,43,59,72,74,64,49,78,60,71,81,69,70,59,53,77,68,74,73,75,71,67,80,74,83,71,92,78,84,87,78,93,81,79,88,81,89,83,84,85,79,84,81,89,79,78,89,78,90,76,81,88,80,87,77,85,81,85,79,83,88,80,91,82,82,90,80,90,128